Protein AF-A0A7W0SKU1-F1 (afdb_monomer_lite)

Structure (mmCIF, N/CA/C/O backbone):
data_AF-A0A7W0SKU1-F1
#
_entry.id   AF-A0A7W0SKU1-F1
#
loop_
_atom_site.group_PDB
_atom_site.id
_atom_site.type_symbol
_atom_site.label_atom_id
_atom_site.label_alt_id
_atom_site.label_comp_id
_atom_site.label_asym_id
_atom_site.label_entity_id
_atom_site.label_seq_id
_atom_site.pdbx_PDB_ins_code
_atom_site.Cartn_x
_atom_site.Cartn_y
_atom_site.Cartn_z
_atom_site.occupancy
_atom_site.B_iso_or_equiv
_atom_site.auth_seq_id
_atom_site.auth_comp_id
_atom_site.auth_asym_id
_atom_site.auth_atom_id
_atom_site.pdbx_PDB_model_num
ATOM 1 N N . MET A 1 1 ? -0.291 -7.682 13.682 1.00 88.25 1 MET A N 1
ATOM 2 C CA . MET A 1 1 ? 0.229 -6.591 12.827 1.00 88.25 1 MET A CA 1
ATOM 3 C C . MET A 1 1 ? -0.062 -5.269 13.504 1.00 88.25 1 MET A C 1
ATOM 5 O O . MET A 1 1 ? -0.982 -5.232 14.308 1.00 88.25 1 MET A O 1
ATOM 9 N N . ARG A 1 2 ? 0.740 -4.240 13.235 1.00 93.00 2 ARG A N 1
ATOM 10 C CA . ARG A 1 2 ? 0.681 -2.929 13.902 1.00 93.00 2 ARG A CA 1
ATOM 11 C C . ARG A 1 2 ? 0.543 -1.760 12.928 1.00 93.00 2 ARG A C 1
ATOM 13 O O . ARG A 1 2 ? -0.109 -0.785 13.265 1.00 93.00 2 ARG A O 1
ATOM 20 N N . LEU A 1 3 ? 1.133 -1.871 11.740 1.00 95.25 3 LEU A N 1
ATOM 21 C CA . LEU A 1 3 ? 1.124 -0.818 10.726 1.00 95.25 3 LEU A CA 1
ATOM 22 C C . LEU A 1 3 ? 0.955 -1.381 9.311 1.00 95.25 3 LEU A C 1
ATOM 24 O O . LEU A 1 3 ? 1.158 -2.573 9.063 1.00 95.25 3 LEU A O 1
ATOM 28 N N . LEU A 1 4 ? 0.575 -0.503 8.395 1.00 97.56 4 LEU A N 1
ATOM 29 C CA . LEU A 1 4 ? 0.411 -0.745 6.971 1.00 97.56 4 LEU A CA 1
ATOM 30 C C . LEU A 1 4 ? 1.440 0.103 6.230 1.00 97.56 4 LEU A C 1
ATOM 32 O O . LEU A 1 4 ? 1.514 1.310 6.454 1.00 97.56 4 LEU A O 1
ATOM 36 N N . LEU A 1 5 ? 2.230 -0.527 5.364 1.00 97.25 5 LEU A N 1
ATOM 37 C CA . LEU A 1 5 ? 3.268 0.157 4.603 1.00 97.25 5 LEU A CA 1
ATOM 38 C C . LEU A 1 5 ? 2.933 0.185 3.125 1.00 97.25 5 LEU A C 1
ATOM 40 O O . LEU A 1 5 ? 2.721 -0.860 2.506 1.00 97.25 5 LEU A O 1
ATOM 44 N N . VAL A 1 6 ? 2.918 1.392 2.572 1.00 98.38 6 VAL A N 1
ATOM 45 C CA . VAL A 1 6 ? 2.690 1.633 1.153 1.00 98.38 6 VAL A CA 1
ATOM 46 C C . VAL A 1 6 ? 4.026 1.728 0.427 1.00 98.38 6 VAL A C 1
ATOM 48 O O . VAL A 1 6 ? 4.942 2.451 0.833 1.00 98.38 6 VAL A O 1
ATOM 51 N N . HIS A 1 7 ? 4.124 0.976 -0.664 1.00 98.31 7 HIS A N 1
ATOM 52 C CA . HIS A 1 7 ? 5.284 0.922 -1.543 1.00 98.31 7 HIS A CA 1
ATOM 53 C C . HIS A 1 7 ? 4.903 1.251 -2.990 1.00 98.31 7 HIS A C 1
ATOM 55 O O . HIS A 1 7 ? 3.729 1.255 -3.351 1.00 98.31 7 HIS A O 1
ATOM 61 N N . HIS A 1 8 ? 5.913 1.456 -3.829 1.00 98.31 8 HIS A N 1
ATOM 62 C CA . HIS A 1 8 ? 5.813 1.292 -5.274 1.00 98.31 8 HIS A CA 1
ATOM 63 C C . HIS A 1 8 ? 6.854 0.270 -5.751 1.00 98.31 8 HIS A C 1
ATOM 65 O O . HIS A 1 8 ? 7.774 -0.080 -5.006 1.00 98.31 8 HIS A O 1
ATOM 71 N N . THR A 1 9 ? 6.712 -0.220 -6.978 1.00 97.50 9 THR A N 1
ATOM 72 C CA . THR A 1 9 ? 7.720 -1.095 -7.605 1.00 97.50 9 THR A CA 1
ATOM 73 C C . THR A 1 9 ? 8.870 -0.331 -8.264 1.00 97.50 9 THR A C 1
ATOM 75 O O . THR A 1 9 ? 9.874 -0.954 -8.588 1.00 97.50 9 THR A O 1
ATOM 78 N N . ALA A 1 10 ? 8.712 0.980 -8.494 1.00 96.62 10 ALA A N 1
ATOM 79 C CA . ALA A 1 10 ? 9.599 1.802 -9.328 1.00 96.62 10 ALA A CA 1
ATOM 80 C C . ALA A 1 10 ? 9.776 1.252 -10.762 1.00 96.62 10 ALA A C 1
ATOM 82 O O . ALA A 1 10 ? 10.832 1.385 -11.374 1.00 96.62 10 ALA A O 1
ATOM 83 N N . SER A 1 11 ? 8.740 0.592 -11.288 1.00 95.62 11 SER A N 1
ATOM 84 C CA . SER A 1 11 ? 8.696 0.108 -12.672 1.00 95.62 11 SER A CA 1
ATOM 85 C C . SER A 1 11 ? 7.953 1.103 -13.568 1.00 95.62 11 SER A C 1
ATOM 87 O O . SER A 1 11 ? 7.305 2.019 -13.078 1.00 95.62 11 SER A O 1
ATOM 89 N N . SER A 1 12 ? 8.033 0.943 -14.890 1.00 95.88 12 SER A N 1
ATOM 90 C CA . SER A 1 12 ? 7.292 1.799 -15.830 1.00 95.88 12 SER A CA 1
ATOM 91 C C . SER A 1 12 ? 5.787 1.817 -15.525 1.00 95.88 12 SER A C 1
ATOM 93 O O . SER A 1 12 ? 5.202 0.770 -15.265 1.00 95.88 12 SER A O 1
ATOM 95 N N . ASN A 1 13 ? 5.136 2.979 -15.654 1.00 96.75 13 ASN A N 1
ATOM 96 C CA . ASN A 1 13 ? 3.666 3.100 -15.618 1.00 96.75 13 ASN A CA 1
ATOM 97 C C . ASN A 1 13 ? 2.999 2.732 -16.957 1.00 96.75 13 ASN A C 1
ATOM 99 O O . ASN A 1 13 ? 1.773 2.621 -17.049 1.00 96.75 13 ASN A O 1
ATOM 103 N N . ARG A 1 14 ? 3.796 2.558 -18.019 1.00 94.69 14 ARG A N 1
ATOM 104 C CA . ARG A 1 14 ? 3.335 2.261 -19.382 1.00 94.69 14 ARG A CA 1
ATOM 105 C C . ARG A 1 14 ? 3.295 0.753 -19.611 1.00 94.69 14 ARG A C 1
ATOM 107 O O . ARG A 1 14 ? 4.133 0.215 -20.325 1.00 94.69 14 ARG A O 1
ATOM 114 N N . TYR A 1 15 ? 2.328 0.092 -18.989 1.00 96.69 15 TYR A N 1
ATOM 115 C CA . TYR A 1 15 ? 2.031 -1.325 -19.203 1.00 96.69 15 TYR A CA 1
ATOM 116 C C . TYR A 1 15 ? 0.556 -1.534 -19.545 1.00 96.69 15 TYR A C 1
ATOM 118 O O . TYR A 1 15 ? -0.292 -0.717 -19.156 1.00 96.69 15 TYR A O 1
ATOM 126 N N . ALA A 1 16 ? 0.277 -2.611 -20.280 1.00 94.50 16 ALA A N 1
ATOM 127 C CA . ALA A 1 16 ? -1.054 -3.133 -20.555 1.00 94.50 16 ALA A CA 1
ATOM 128 C C . ALA A 1 16 ? -1.532 -4.043 -19.409 1.00 94.50 16 ALA A C 1
ATOM 130 O O . ALA A 1 16 ? -0.751 -4.486 -18.564 1.00 94.50 16 ALA A O 1
ATOM 131 N N . ARG A 1 17 ? -2.834 -4.345 -19.349 1.00 89.75 17 ARG A N 1
ATOM 132 C CA . ARG A 1 17 ? -3.412 -5.173 -18.271 1.00 89.75 17 ARG A CA 1
ATOM 133 C C . ARG A 1 17 ? -2.835 -6.587 -18.281 1.00 89.75 17 ARG A C 1
ATOM 135 O O . ARG A 1 17 ? -2.658 -7.200 -17.231 1.00 89.75 17 ARG A O 1
ATOM 142 N N . GLU A 1 18 ? -2.533 -7.079 -19.470 1.00 88.75 18 GLU A N 1
ATOM 143 C CA . GLU A 1 18 ? -2.020 -8.412 -19.751 1.00 88.75 18 GLU A CA 1
ATOM 144 C C . GLU A 1 18 ? -0.557 -8.568 -19.303 1.00 88.75 18 GLU A C 1
ATOM 146 O O . GLU A 1 18 ? -0.127 -9.680 -19.004 1.00 88.75 18 GLU A O 1
ATOM 151 N N . ASP A 1 19 ? 0.179 -7.461 -19.159 1.00 92.94 19 ASP A N 1
ATOM 152 C CA . ASP A 1 19 ? 1.584 -7.459 -18.734 1.00 92.94 19 ASP A CA 1
ATOM 153 C C . ASP A 1 19 ? 1.746 -7.665 -17.220 1.00 92.94 19 ASP A C 1
ATOM 155 O O . ASP A 1 19 ? 2.816 -8.057 -16.747 1.00 92.94 19 ASP A O 1
ATOM 159 N N . VAL A 1 20 ? 0.694 -7.413 -16.431 1.00 93.94 20 VAL A N 1
ATOM 160 C CA . VAL A 1 20 ? 0.764 -7.366 -14.960 1.00 93.94 20 VAL A CA 1
ATOM 161 C C . VAL A 1 20 ? 1.317 -8.657 -14.333 1.00 93.94 20 VAL A C 1
ATOM 163 O O . VAL A 1 20 ? 2.221 -8.563 -13.494 1.00 93.94 20 VAL A O 1
ATOM 166 N N . PRO A 1 21 ? 0.889 -9.873 -14.735 1.00 91.06 21 PRO A N 1
ATOM 167 C CA . PRO A 1 21 ? 1.503 -11.104 -14.238 1.00 91.06 21 PRO A CA 1
ATOM 168 C C . PRO A 1 21 ? 3.002 -11.199 -14.553 1.00 91.06 21 PRO A C 1
ATOM 170 O O . PRO A 1 21 ? 3.766 -11.736 -13.749 1.00 91.06 21 PRO A O 1
ATOM 173 N N . GLY A 1 22 ? 3.434 -10.686 -15.708 1.00 91.88 22 GLY A N 1
ATOM 174 C CA . GLY A 1 22 ? 4.843 -10.600 -16.094 1.00 91.88 22 GLY A CA 1
ATOM 175 C C . GLY A 1 22 ? 5.630 -9.649 -15.192 1.00 91.88 22 GLY A C 1
ATOM 176 O O . GLY A 1 22 ? 6.686 -10.027 -14.690 1.00 91.88 22 GLY A O 1
ATOM 177 N N . LEU A 1 23 ? 5.083 -8.467 -14.889 1.00 95.69 23 LEU A N 1
ATOM 178 C CA . LEU A 1 23 ? 5.699 -7.481 -13.987 1.00 95.69 23 LEU A CA 1
ATOM 179 C C . LEU A 1 23 ? 5.871 -8.017 -12.556 1.00 95.69 23 LEU A C 1
ATOM 181 O O . LEU A 1 23 ? 6.911 -7.807 -11.923 1.00 95.69 23 LEU A O 1
ATOM 185 N N . ILE A 1 24 ? 4.882 -8.758 -12.049 1.00 94.81 24 ILE A N 1
ATOM 186 C CA . ILE A 1 24 ? 4.959 -9.395 -10.726 1.00 94.81 24 ILE A CA 1
ATOM 187 C C . ILE A 1 24 ? 6.022 -10.505 -10.720 1.00 94.81 24 ILE A C 1
ATOM 189 O O . ILE A 1 24 ? 6.808 -10.594 -9.773 1.00 94.81 24 ILE A O 1
ATOM 193 N N . ARG A 1 25 ? 6.105 -11.324 -11.780 1.00 92.50 25 ARG A N 1
ATOM 194 C CA . ARG A 1 25 ? 7.172 -12.333 -11.922 1.00 92.50 25 ARG A CA 1
ATOM 195 C C . ARG A 1 25 ? 8.559 -11.701 -12.063 1.00 92.50 25 ARG A C 1
ATOM 197 O O . ARG A 1 25 ? 9.504 -12.219 -11.480 1.00 92.50 25 ARG A O 1
ATOM 204 N N . GLY A 1 26 ? 8.679 -10.575 -12.763 1.00 94.12 26 GLY A N 1
ATOM 205 C CA . GLY A 1 26 ? 9.919 -9.800 -12.835 1.00 94.12 26 GLY A CA 1
ATOM 206 C C . GLY A 1 26 ? 10.345 -9.290 -11.458 1.00 94.12 26 GLY A C 1
ATOM 207 O O . GLY A 1 26 ? 11.479 -9.506 -11.041 1.00 94.12 26 GLY A O 1
ATOM 208 N N . SER A 1 27 ? 9.403 -8.730 -10.690 1.00 94.94 27 SER A N 1
ATOM 209 C CA . SER A 1 27 ? 9.648 -8.332 -9.296 1.00 94.94 27 SER A CA 1
ATOM 210 C C . SER A 1 27 ? 10.091 -9.519 -8.432 1.00 94.94 27 SER A C 1
ATOM 212 O O . SER A 1 27 ? 10.970 -9.373 -7.588 1.00 94.94 27 SER A O 1
ATOM 214 N N . TYR A 1 28 ? 9.505 -10.704 -8.631 1.00 93.81 28 TYR A N 1
ATOM 215 C CA . TYR A 1 28 ? 9.942 -11.930 -7.958 1.00 93.81 28 TYR A CA 1
ATOM 216 C 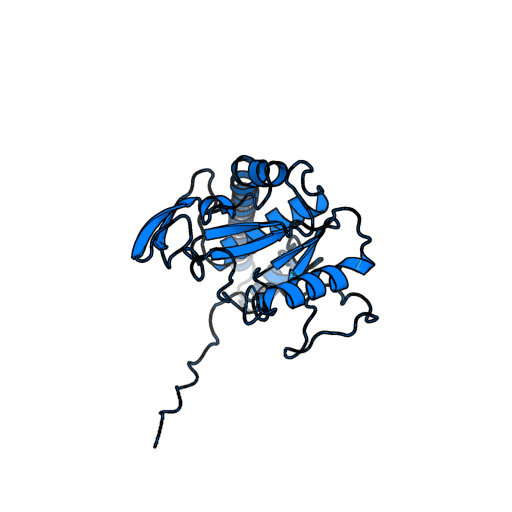C . TYR A 1 28 ? 11.376 -12.303 -8.320 1.00 93.81 28 TYR A C 1
ATOM 218 O O . TYR A 1 28 ? 12.181 -12.469 -7.410 1.00 93.81 28 TYR A O 1
ATOM 226 N N . ALA A 1 29 ? 11.704 -12.377 -9.613 1.00 93.19 29 ALA A N 1
ATOM 227 C CA . ALA A 1 29 ? 13.042 -12.722 -10.086 1.00 93.19 29 ALA A CA 1
ATOM 228 C C . ALA A 1 29 ? 14.114 -11.789 -9.499 1.00 93.19 29 ALA A C 1
ATOM 230 O O . ALA A 1 29 ? 15.125 -12.265 -8.990 1.00 93.19 29 ALA A O 1
ATOM 231 N N . THR A 1 30 ? 13.853 -10.479 -9.471 1.00 93.44 30 THR A N 1
ATOM 232 C CA . THR A 1 30 ? 14.750 -9.497 -8.842 1.00 93.44 30 THR A CA 1
ATOM 233 C C . THR A 1 30 ? 14.891 -9.713 -7.332 1.00 93.44 30 THR A C 1
ATOM 235 O O . THR A 1 30 ? 15.984 -9.584 -6.788 1.00 93.44 30 THR A O 1
ATOM 238 N N . HIS A 1 31 ? 13.805 -10.041 -6.628 1.00 94.81 31 HIS A N 1
ATOM 239 C CA . HIS A 1 31 ? 13.825 -10.224 -5.172 1.00 94.81 31 HIS A CA 1
ATOM 240 C C . HIS A 1 31 ? 14.484 -11.530 -4.713 1.00 94.81 31 HIS A C 1
ATOM 242 O O . HIS A 1 31 ? 15.111 -11.542 -3.656 1.00 94.81 31 HIS A O 1
ATOM 248 N N . ILE A 1 32 ? 14.363 -12.610 -5.486 1.00 93.88 32 ILE A N 1
ATOM 249 C CA . ILE A 1 32 ? 15.052 -13.875 -5.185 1.00 93.88 32 ILE A CA 1
ATOM 250 C C . ILE A 1 32 ? 16.481 -13.916 -5.734 1.00 93.88 32 ILE A C 1
ATOM 252 O O . ILE A 1 32 ? 17.249 -14.807 -5.382 1.00 93.88 32 ILE A O 1
ATOM 256 N N . GLY A 1 33 ? 16.822 -12.977 -6.621 1.00 91.94 33 GLY A N 1
ATOM 257 C CA . GLY A 1 33 ? 18.147 -12.847 -7.210 1.00 91.94 33 GLY A CA 1
ATOM 258 C C . GLY A 1 33 ? 19.235 -12.547 -6.172 1.00 91.94 33 GLY A C 1
ATOM 259 O O . GLY A 1 33 ? 18.931 -12.191 -5.028 1.00 91.94 33 GLY A O 1
ATOM 260 N N . PRO A 1 34 ? 20.514 -12.658 -6.566 1.00 89.50 34 PRO A N 1
ATOM 261 C CA . PRO A 1 34 ? 21.653 -12.649 -5.644 1.00 89.50 34 PRO A CA 1
ATOM 262 C C . PRO A 1 34 ? 21.737 -11.379 -4.786 1.00 89.50 34 PRO A C 1
ATOM 264 O O . PRO A 1 34 ? 22.036 -11.468 -3.597 1.00 89.50 34 PRO A O 1
ATOM 267 N N . ASP A 1 35 ? 21.386 -10.217 -5.343 1.00 86.81 35 ASP A N 1
ATOM 268 C CA . ASP A 1 35 ? 21.500 -8.919 -4.660 1.00 86.81 35 ASP A CA 1
ATOM 269 C C . ASP A 1 35 ? 20.578 -8.777 -3.440 1.00 86.81 35 ASP A C 1
ATOM 271 O O . ASP A 1 35 ? 20.845 -7.997 -2.525 1.00 86.81 35 ASP A O 1
ATOM 275 N N . ARG A 1 36 ? 19.450 -9.495 -3.440 1.00 88.06 36 ARG A N 1
ATOM 276 C CA . ARG A 1 36 ? 18.424 -9.419 -2.390 1.00 88.06 36 ARG A CA 1
ATOM 277 C C . ARG A 1 36 ? 18.365 -10.705 -1.579 1.00 88.06 36 ARG A C 1
ATOM 279 O O . ARG A 1 36 ? 18.257 -10.641 -0.356 1.00 88.06 36 ARG A O 1
ATOM 286 N N . SER A 1 37 ? 18.449 -11.852 -2.255 1.00 89.94 37 SER A N 1
ATOM 287 C CA . SER A 1 37 ? 18.401 -13.194 -1.668 1.00 89.94 37 SER A CA 1
ATOM 288 C C . SER A 1 37 ? 17.188 -13.417 -0.751 1.00 89.94 37 SER A C 1
ATOM 290 O O . SER A 1 37 ? 17.263 -14.124 0.256 1.00 89.94 37 SER A O 1
ATOM 292 N N . TRP A 1 38 ? 16.052 -12.790 -1.069 1.00 92.44 38 TRP A N 1
ATOM 293 C CA . TRP A 1 38 ? 14.812 -12.975 -0.320 1.00 92.44 38 TRP A CA 1
ATOM 294 C C . TRP A 1 38 ? 14.116 -14.266 -0.760 1.00 92.44 38 TRP A C 1
ATOM 296 O O . TRP A 1 38 ? 14.230 -14.666 -1.916 1.00 92.44 38 TRP A O 1
ATOM 306 N N . PRO A 1 39 ? 13.358 -14.935 0.125 1.00 90.25 39 PRO A N 1
ATOM 307 C CA . PRO A 1 39 ? 12.695 -16.193 -0.227 1.00 90.25 39 PRO A CA 1
ATOM 308 C C . PRO A 1 39 ? 11.500 -15.995 -1.174 1.00 90.25 39 PRO A C 1
ATOM 310 O O . PRO A 1 39 ? 10.963 -16.964 -1.708 1.00 90.25 39 PRO A O 1
ATOM 313 N N . ASP A 1 40 ? 11.036 -14.754 -1.338 1.00 92.88 40 ASP A N 1
ATOM 314 C CA . ASP A 1 40 ? 9.893 -14.398 -2.167 1.00 92.88 40 ASP A CA 1
ATOM 315 C C . ASP A 1 40 ? 9.899 -12.889 -2.489 1.00 92.88 40 ASP A C 1
ATOM 317 O O . ASP A 1 40 ? 10.756 -12.142 -2.012 1.00 92.88 40 ASP A O 1
ATOM 321 N N . VAL A 1 41 ? 8.900 -12.411 -3.238 1.00 93.06 41 VAL A N 1
ATOM 322 C CA . VAL A 1 41 ? 8.623 -10.981 -3.387 1.00 93.06 41 VAL A CA 1
ATOM 323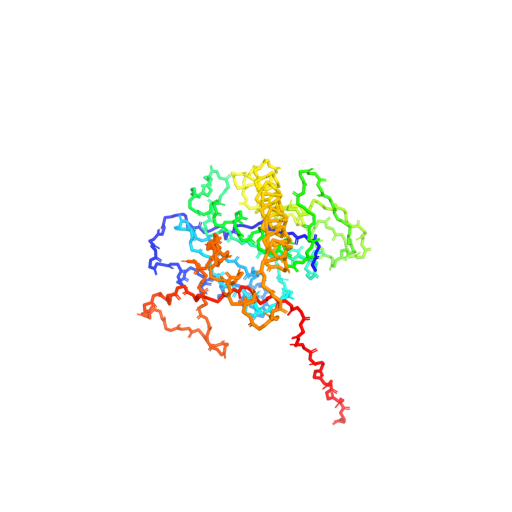 C C . VAL A 1 41 ? 8.506 -10.295 -2.025 1.00 93.06 41 VAL A C 1
ATOM 325 O O . VAL A 1 41 ? 7.967 -10.848 -1.060 1.00 93.06 41 VAL A O 1
ATOM 328 N N . ALA A 1 42 ? 8.980 -9.053 -1.957 1.00 92.25 42 ALA A N 1
ATOM 329 C CA . ALA A 1 42 ? 8.980 -8.287 -0.718 1.00 92.25 42 ALA A CA 1
ATOM 330 C C . ALA A 1 42 ? 7.580 -7.999 -0.168 1.00 92.25 42 ALA A C 1
ATOM 332 O O . ALA A 1 42 ? 7.377 -8.050 1.044 1.00 92.25 42 ALA A O 1
ATOM 333 N N . TYR A 1 43 ? 6.632 -7.674 -1.050 1.00 94.88 43 TYR A N 1
ATOM 334 C CA . TY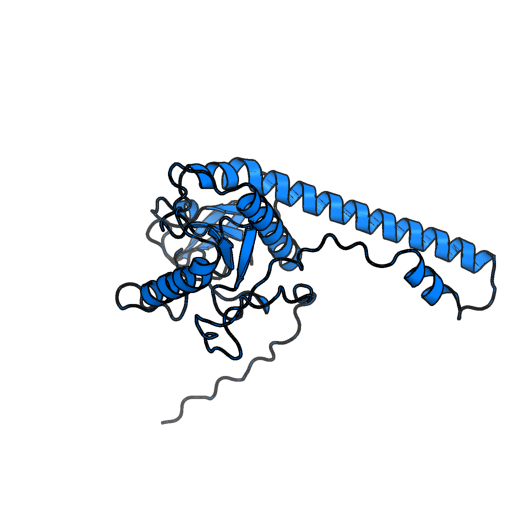R A 1 43 ? 5.332 -7.121 -0.675 1.00 94.88 43 TYR A CA 1
ATOM 335 C C . TYR A 1 43 ? 4.289 -8.216 -0.437 1.00 94.88 43 TYR A C 1
ATOM 337 O O . TYR A 1 43 ? 4.243 -9.210 -1.161 1.00 94.88 43 TYR A O 1
ATOM 345 N N . ASN A 1 44 ? 3.399 -8.011 0.538 1.00 94.44 44 ASN A N 1
ATOM 346 C CA . ASN A 1 44 ? 2.255 -8.900 0.755 1.00 94.44 44 ASN A CA 1
ATOM 347 C C . ASN A 1 44 ? 1.255 -8.805 -0.403 1.00 94.44 44 ASN A C 1
ATOM 349 O O . ASN A 1 44 ? 0.723 -9.821 -0.849 1.00 94.44 44 ASN A O 1
ATOM 353 N N . PHE A 1 45 ? 1.042 -7.591 -0.913 1.00 96.31 45 PHE A N 1
ATOM 354 C CA . PHE A 1 45 ? 0.085 -7.313 -1.978 1.00 96.31 45 PHE A CA 1
ATOM 355 C C . PHE A 1 45 ? 0.652 -6.346 -3.006 1.00 96.31 45 PHE A C 1
ATOM 357 O O . PHE A 1 45 ? 1.395 -5.428 -2.652 1.00 96.31 45 PHE A O 1
ATOM 364 N N . PHE A 1 46 ? 0.224 -6.518 -4.253 1.00 97.38 46 PHE A N 1
ATOM 365 C CA . PHE A 1 46 ? 0.387 -5.524 -5.307 1.00 97.38 46 PHE A CA 1
ATOM 366 C C . PHE A 1 46 ? -0.966 -4.931 -5.696 1.00 97.38 46 PHE A C 1
ATOM 368 O O . PHE A 1 46 ? -1.977 -5.629 -5.681 1.00 97.38 46 PHE A O 1
ATOM 375 N N . VAL A 1 47 ? -0.981 -3.663 -6.088 1.00 97.25 47 VAL A N 1
ATOM 376 C CA . VAL A 1 47 ? -2.129 -2.985 -6.692 1.00 97.25 47 VAL A CA 1
ATOM 377 C C . VAL A 1 47 ? -1.688 -2.431 -8.039 1.00 97.25 47 VAL A C 1
ATOM 379 O O . VAL A 1 47 ? -0.770 -1.613 -8.095 1.00 97.25 47 VAL A O 1
ATOM 382 N N . ASP A 1 48 ? -2.309 -2.886 -9.124 1.00 97.00 48 ASP A N 1
ATOM 383 C CA . ASP A 1 48 ? -2.001 -2.376 -10.462 1.00 97.00 48 ASP A CA 1
ATOM 384 C C . ASP A 1 48 ? -2.807 -1.116 -10.816 1.00 97.00 48 ASP A C 1
ATOM 386 O O . ASP A 1 48 ? -3.800 -0.772 -10.166 1.00 97.00 48 ASP A O 1
ATOM 390 N N . ARG A 1 49 ? -2.397 -0.426 -11.888 1.00 95.94 49 ARG A N 1
ATOM 391 C CA . ARG A 1 49 ? -3.041 0.800 -12.391 1.00 95.94 49 ARG A CA 1
ATOM 392 C C . ARG A 1 49 ? -4.487 0.599 -12.850 1.00 95.94 49 ARG A C 1
ATOM 394 O O . ARG A 1 49 ? -5.180 1.580 -13.113 1.00 95.94 49 ARG A O 1
ATOM 401 N N . TYR A 1 50 ? -4.944 -0.639 -12.975 1.00 92.81 50 TYR A N 1
ATOM 402 C CA . TYR A 1 50 ? -6.311 -0.977 -13.340 1.00 92.81 50 TYR A CA 1
ATOM 403 C C . TYR A 1 50 ? -7.182 -1.327 -12.128 1.00 92.81 50 TYR A C 1
ATOM 405 O O . TYR A 1 50 ? -8.354 -1.660 -12.312 1.00 92.81 50 TYR A O 1
ATOM 413 N N . GLY A 1 51 ? -6.631 -1.247 -10.913 1.00 87.31 51 GLY A N 1
ATOM 414 C CA . GLY A 1 51 ? -7.331 -1.531 -9.665 1.00 87.31 51 GLY A CA 1
ATOM 415 C C . GLY A 1 51 ? -7.404 -3.015 -9.304 1.00 87.31 51 GLY A C 1
ATOM 416 O O . GLY A 1 51 ? -8.192 -3.388 -8.438 1.00 87.31 51 GLY A O 1
ATOM 417 N N . VAL A 1 52 ? -6.613 -3.889 -9.935 1.00 89.44 52 VAL A N 1
ATOM 418 C CA . VAL A 1 52 ? -6.546 -5.289 -9.494 1.00 89.44 52 VAL A CA 1
ATOM 419 C C . VAL A 1 52 ? -5.571 -5.406 -8.324 1.00 89.44 52 VAL A C 1
ATOM 421 O O . VAL A 1 52 ? -4.463 -4.867 -8.359 1.00 89.44 52 VAL A O 1
ATOM 424 N N . VAL A 1 53 ? -5.998 -6.111 -7.276 1.00 91.12 53 VAL A N 1
ATOM 425 C CA . VAL A 1 53 ? -5.188 -6.440 -6.103 1.00 91.12 53 VAL A CA 1
ATOM 426 C C . VAL A 1 53 ? -4.654 -7.860 -6.257 1.00 91.12 53 VAL A C 1
ATOM 428 O O . VAL A 1 53 ? -5.402 -8.834 -6.305 1.00 91.12 53 VAL A O 1
ATOM 431 N N . TRP A 1 54 ? -3.341 -8.000 -6.288 1.00 92.19 54 TRP A N 1
ATOM 432 C CA . TRP A 1 54 ? -2.676 -9.281 -6.471 1.00 92.19 54 TRP A CA 1
ATOM 433 C C . TRP A 1 54 ? -2.065 -9.735 -5.154 1.00 92.19 54 TRP A C 1
ATOM 435 O O . TRP A 1 54 ? -1.440 -8.938 -4.448 1.00 92.19 54 TRP A O 1
ATOM 445 N N . GLU A 1 55 ? -2.207 -11.019 -4.826 1.00 89.38 55 GLU A N 1
ATOM 446 C CA . GLU A 1 55 ? -1.351 -11.616 -3.805 1.00 89.38 55 GLU A CA 1
ATOM 447 C C . GLU A 1 55 ? 0.097 -11.555 -4.300 1.00 89.38 55 GLU A C 1
ATOM 449 O O . GLU A 1 55 ? 0.420 -12.053 -5.380 1.00 89.38 55 GLU A O 1
ATOM 454 N N . GLY A 1 56 ? 0.954 -10.907 -3.514 1.00 91.88 56 GLY A N 1
ATOM 455 C CA . GLY A 1 56 ? 2.387 -10.903 -3.738 1.00 91.88 56 GLY A CA 1
ATOM 456 C C . GLY A 1 56 ? 3.006 -12.104 -3.044 1.00 91.88 56 GLY A C 1
ATOM 457 O O . GLY A 1 56 ? 3.079 -13.202 -3.595 1.00 91.88 56 GLY A O 1
ATOM 458 N N . ARG A 1 57 ? 3.471 -11.881 -1.817 1.00 91.12 57 ARG A N 1
ATOM 459 C CA . ARG A 1 57 ? 4.133 -12.909 -1.024 1.00 91.12 57 ARG A CA 1
ATOM 460 C C . ARG A 1 57 ? 3.164 -14.037 -0.700 1.00 91.12 57 ARG A C 1
ATOM 462 O O . ARG A 1 57 ? 2.083 -13.789 -0.159 1.00 91.12 57 ARG A O 1
ATOM 469 N N . SER A 1 58 ? 3.567 -15.266 -1.000 1.00 86.00 58 SER A N 1
ATOM 470 C CA . SER A 1 58 ? 2.701 -16.440 -0.885 1.00 86.00 58 SER A CA 1
ATOM 471 C C . SER A 1 58 ? 2.153 -16.605 0.536 1.00 86.00 58 SER A C 1
ATOM 473 O O . SER A 1 58 ? 2.917 -16.646 1.500 1.00 86.00 58 SER A O 1
ATOM 475 N N . GLY A 1 59 ? 0.830 -16.745 0.665 1.00 84.38 59 GLY A N 1
ATOM 476 C CA . GLY A 1 59 ? 0.141 -16.941 1.942 1.00 84.38 59 GLY A CA 1
ATOM 477 C C . GLY A 1 59 ? -0.354 -15.650 2.598 1.00 84.38 59 GLY A C 1
ATOM 478 O O . GLY A 1 59 ? -1.001 -15.722 3.645 1.00 84.38 59 GLY A O 1
ATOM 479 N N . SER A 1 60 ? -0.108 -14.484 1.993 1.00 86.75 60 SER A N 1
ATOM 480 C CA . SER A 1 60 ? -0.584 -13.190 2.503 1.00 86.75 60 SER A CA 1
ATOM 481 C C . SER A 1 60 ? -2.111 -13.106 2.572 1.00 86.75 60 SER A C 1
ATOM 483 O O . SER A 1 60 ? -2.648 -12.390 3.414 1.00 86.75 60 SER A O 1
ATOM 485 N N . LEU A 1 61 ? -2.827 -13.879 1.748 1.00 77.50 61 LEU A N 1
ATOM 486 C CA . LEU A 1 61 ? -4.288 -14.002 1.842 1.00 77.50 61 LEU A CA 1
ATOM 487 C C . LEU A 1 61 ? -4.768 -14.820 3.039 1.00 77.50 61 LEU A C 1
ATOM 489 O O . LEU A 1 61 ? -5.877 -14.609 3.529 1.00 77.50 61 LEU A O 1
ATOM 493 N N . ALA A 1 62 ? -3.958 -15.779 3.482 1.00 74.56 62 ALA A N 1
ATOM 494 C CA . ALA A 1 62 ? -4.308 -16.686 4.567 1.00 74.56 62 ALA A CA 1
ATOM 495 C C . ALA A 1 62 ? -3.961 -16.104 5.945 1.00 74.56 62 ALA A C 1
ATOM 497 O O . ALA A 1 62 ? -4.586 -16.471 6.940 1.00 74.56 62 ALA A O 1
ATOM 498 N N . GLY A 1 63 ? -2.982 -15.198 6.025 1.00 76.88 63 GLY A N 1
ATOM 499 C CA . GLY A 1 63 ? -2.569 -14.606 7.291 1.00 76.88 63 GLY A CA 1
ATOM 500 C C . GLY A 1 63 ? -1.369 -13.664 7.183 1.00 76.88 63 GLY A C 1
ATOM 501 O O . GLY A 1 63 ? -0.906 -13.348 6.087 1.00 76.88 63 GLY A O 1
ATOM 502 N N . PRO A 1 64 ? -0.848 -13.190 8.330 1.00 79.50 64 PRO A N 1
ATOM 503 C CA . PRO A 1 64 ? 0.197 -12.176 8.364 1.00 79.50 64 PRO A CA 1
ATOM 504 C C . PRO A 1 64 ? 1.564 -12.796 8.057 1.00 79.50 64 PRO A C 1
ATOM 506 O O . PRO A 1 64 ? 2.318 -13.161 8.960 1.00 79.50 64 PRO A O 1
ATOM 509 N N . VAL A 1 65 ? 1.897 -12.906 6.773 1.00 85.06 65 VAL A N 1
ATOM 510 C CA . VAL A 1 65 ? 3.228 -13.338 6.331 1.00 85.06 65 VAL A CA 1
ATOM 511 C C . VAL A 1 65 ? 4.221 -12.195 6.523 1.00 85.06 65 VAL A C 1
ATOM 513 O O . VAL A 1 65 ? 3.936 -11.063 6.126 1.00 85.06 65 VAL A O 1
ATOM 516 N N . LYS A 1 66 ? 5.386 -12.490 7.122 1.00 87.94 66 LYS A N 1
ATOM 517 C CA . LYS A 1 66 ? 6.483 -11.525 7.291 1.00 87.94 66 LYS A CA 1
ATOM 518 C C . LYS A 1 66 ? 6.995 -11.087 5.901 1.00 87.94 66 LYS A C 1
ATOM 520 O O . LYS A 1 66 ? 7.512 -11.941 5.180 1.00 87.94 66 LYS A O 1
ATOM 525 N N . PRO A 1 67 ? 6.878 -9.798 5.549 1.00 84.25 67 PRO A N 1
ATOM 526 C CA . PRO A 1 67 ? 7.406 -9.239 4.305 1.00 84.25 67 PRO A CA 1
ATOM 527 C C . PRO A 1 67 ? 8.882 -8.820 4.444 1.00 84.25 67 PRO A C 1
ATOM 529 O O . PRO A 1 67 ? 9.411 -8.792 5.559 1.00 84.25 67 PRO A O 1
ATOM 532 N N . ASP A 1 68 ? 9.518 -8.467 3.322 1.00 87.38 68 ASP A N 1
ATOM 533 C CA . ASP A 1 68 ? 10.895 -7.937 3.267 1.00 87.38 68 ASP A CA 1
ATOM 534 C C . ASP A 1 68 ? 10.910 -6.428 2.915 1.00 87.38 68 ASP A C 1
ATOM 536 O O . ASP A 1 68 ? 9.971 -5.710 3.239 1.00 87.38 68 ASP A O 1
ATOM 540 N N . ALA A 1 69 ? 11.985 -5.919 2.303 1.00 81.75 69 ALA A N 1
ATOM 541 C CA . ALA A 1 69 ? 12.226 -4.528 1.883 1.00 81.75 69 ALA A CA 1
ATOM 542 C C . ALA A 1 69 ? 12.469 -3.459 2.965 1.00 81.75 69 ALA A C 1
ATOM 544 O O . ALA A 1 69 ? 13.265 -2.569 2.700 1.00 81.75 69 ALA A O 1
ATOM 545 N N . THR A 1 70 ? 11.881 -3.536 4.163 1.00 80.50 70 THR A N 1
ATOM 546 C CA . THR A 1 70 ? 11.928 -2.399 5.121 1.00 80.50 70 THR A CA 1
ATOM 547 C C . THR A 1 70 ? 12.900 -2.549 6.297 1.00 80.50 70 THR A C 1
ATOM 549 O O . THR A 1 70 ? 12.991 -1.639 7.118 1.00 80.50 70 THR A O 1
ATOM 552 N N . GLY A 1 71 ? 13.585 -3.692 6.426 1.00 73.19 71 GLY A N 1
ATOM 553 C CA . GLY A 1 71 ? 14.506 -4.052 7.520 1.00 73.19 71 GLY A CA 1
ATOM 554 C C . GLY A 1 71 ? 13.887 -4.031 8.928 1.00 73.19 71 GLY A C 1
ATOM 555 O O . GLY A 1 71 ? 13.641 -5.071 9.535 1.00 73.19 71 GLY A O 1
ATOM 556 N N . GLY A 1 72 ? 13.586 -2.834 9.435 1.00 81.00 72 GLY A N 1
ATOM 557 C CA . GLY A 1 72 ? 13.248 -2.557 10.827 1.00 81.00 72 GLY A CA 1
ATOM 558 C C . GLY A 1 72 ? 11.800 -2.851 11.214 1.00 81.00 72 GLY A C 1
ATOM 559 O O . GLY A 1 72 ? 11.543 -3.213 12.359 1.00 81.00 72 GLY A O 1
ATOM 560 N N . SER A 1 73 ? 10.848 -2.751 10.282 1.00 88.44 73 SER A N 1
ATOM 561 C CA . SER A 1 73 ? 9.409 -2.929 10.560 1.00 88.44 73 SER A CA 1
ATOM 562 C C . SER A 1 73 ? 8.858 -4.309 10.184 1.00 88.44 73 SER A C 1
ATOM 564 O O . SER A 1 73 ? 7.684 -4.616 10.435 1.00 88.44 73 SER A O 1
ATOM 566 N N . GLN A 1 74 ? 9.686 -5.159 9.573 1.00 82.38 74 GLN A N 1
ATOM 567 C CA . GLN A 1 74 ? 9.269 -6.458 9.053 1.00 82.38 74 GLN A CA 1
ATOM 568 C C . GLN A 1 74 ? 8.662 -7.308 10.168 1.00 82.38 74 GLN A C 1
ATOM 570 O O . GLN A 1 74 ? 9.259 -7.452 11.227 1.00 82.38 74 GLN A O 1
ATOM 575 N N . GLY A 1 75 ? 7.482 -7.891 9.944 1.00 86.50 75 GLY A N 1
ATOM 576 C CA . GLY A 1 75 ? 6.742 -8.683 10.937 1.00 86.50 75 GLY A CA 1
ATOM 577 C C . GLY A 1 75 ? 5.961 -7.862 11.971 1.00 86.50 75 GLY A C 1
ATOM 578 O O . GLY A 1 75 ? 5.270 -8.443 12.806 1.00 86.50 75 GLY A O 1
ATOM 579 N N . PHE A 1 76 ? 6.009 -6.534 11.886 1.00 92.75 76 PHE A N 1
ATOM 580 C CA . PHE A 1 76 ? 4.993 -5.648 12.453 1.00 92.75 76 PHE A CA 1
ATOM 581 C C . PHE A 1 76 ? 4.092 -5.067 11.359 1.00 92.75 76 PHE A C 1
ATOM 583 O O . PHE A 1 76 ? 2.922 -4.798 11.637 1.00 92.75 76 PHE A O 1
ATOM 590 N N . ALA A 1 77 ? 4.609 -4.925 10.136 1.00 94.31 77 ALA A N 1
ATOM 591 C CA . ALA A 1 77 ? 3.912 -4.335 9.000 1.00 94.31 77 ALA A CA 1
ATOM 592 C C . ALA A 1 77 ? 3.324 -5.354 8.005 1.00 94.31 77 ALA A C 1
ATOM 594 O O . ALA A 1 77 ? 3.851 -6.457 7.844 1.00 94.31 77 ALA A O 1
ATOM 595 N N . GLN A 1 78 ? 2.269 -4.939 7.297 1.00 94.75 78 GLN A N 1
ATOM 596 C CA . GLN A 1 78 ? 1.860 -5.516 6.008 1.00 94.75 78 GLN A CA 1
ATOM 597 C C . GLN A 1 78 ? 2.238 -4.550 4.882 1.00 94.75 78 GLN A C 1
ATOM 599 O O . GLN A 1 78 ? 1.940 -3.360 4.982 1.00 94.75 78 GLN A O 1
ATOM 604 N N . LEU A 1 79 ? 2.882 -5.052 3.827 1.00 96.56 79 LEU A N 1
ATOM 605 C CA . LEU A 1 79 ? 3.363 -4.248 2.701 1.00 96.56 79 LEU A CA 1
ATOM 606 C C . LEU A 1 79 ? 2.406 -4.333 1.509 1.00 96.56 79 LEU A C 1
ATOM 608 O O . LEU A 1 79 ? 2.191 -5.414 0.958 1.00 96.56 79 LEU A O 1
ATOM 612 N N . CYS A 1 80 ? 1.885 -3.184 1.089 1.00 97.75 80 CYS A N 1
ATOM 613 C CA . CYS A 1 80 ? 1.013 -3.030 -0.072 1.00 97.75 80 CYS A CA 1
ATOM 614 C C . CYS A 1 80 ? 1.718 -2.137 -1.102 1.00 97.75 80 CYS A C 1
ATOM 616 O O . CYS A 1 80 ? 1.966 -0.963 -0.836 1.00 97.75 80 CYS A O 1
ATOM 618 N N . GLY A 1 81 ? 2.080 -2.686 -2.260 1.00 97.75 81 GLY A N 1
ATOM 619 C CA . GLY A 1 81 ? 2.837 -1.974 -3.290 1.00 97.75 81 GLY A CA 1
ATOM 620 C C . GLY A 1 81 ? 1.992 -1.597 -4.502 1.00 97.75 81 GLY A C 1
ATOM 621 O O . GLY A 1 81 ? 1.268 -2.434 -5.026 1.00 97.75 81 GLY A O 1
ATOM 622 N N . PHE A 1 82 ? 2.116 -0.372 -4.999 1.00 98.69 82 PHE A N 1
ATOM 623 C CA . PHE A 1 82 ? 1.650 -0.026 -6.339 1.00 98.69 82 PHE A CA 1
ATOM 624 C C . PHE A 1 82 ? 2.608 -0.564 -7.408 1.00 98.69 82 PHE A C 1
ATOM 626 O O . PHE A 1 82 ? 3.826 -0.427 -7.270 1.00 98.69 82 PHE A O 1
ATOM 633 N N . ILE A 1 83 ? 2.070 -1.146 -8.483 1.00 98.44 83 ILE A N 1
ATOM 6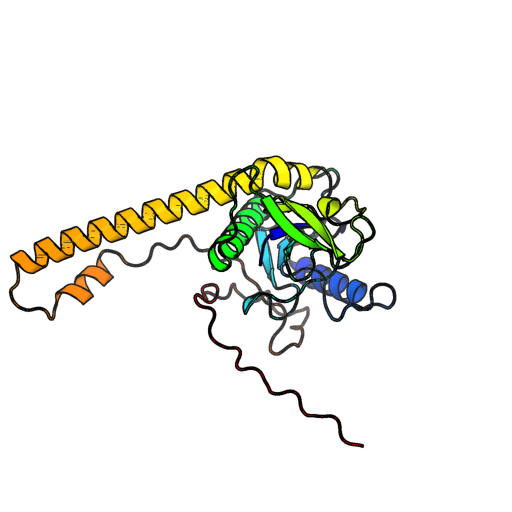34 C CA . ILE A 1 83 ? 2.854 -1.448 -9.688 1.00 98.44 83 ILE A CA 1
ATOM 635 C C . ILE A 1 83 ? 2.965 -0.174 -10.523 1.00 98.44 83 ILE A C 1
ATOM 637 O O . ILE A 1 83 ? 1.958 0.342 -11.012 1.00 98.44 83 ILE A O 1
ATOM 641 N N . GLY A 1 84 ? 4.197 0.286 -10.696 1.00 98.12 84 GLY A N 1
ATOM 642 C CA . GLY A 1 84 ? 4.537 1.559 -11.313 1.00 98.12 84 GLY A CA 1
ATOM 643 C C . GLY A 1 84 ? 5.627 2.327 -10.565 1.00 98.12 84 GLY A C 1
ATOM 644 O O . GLY A 1 84 ? 6.168 1.850 -9.554 1.00 98.12 84 GLY A O 1
ATOM 645 N N . ASP A 1 85 ? 5.920 3.515 -11.084 1.00 98.44 85 ASP A N 1
ATOM 646 C CA . ASP A 1 85 ? 6.760 4.559 -10.516 1.00 98.44 85 ASP A CA 1
ATOM 647 C C . ASP A 1 85 ? 5.866 5.759 -10.204 1.00 98.44 85 ASP A C 1
ATOM 649 O O . ASP A 1 85 ? 5.238 6.356 -11.075 1.00 98.44 85 ASP A O 1
ATOM 653 N N . HIS A 1 86 ? 5.813 6.100 -8.925 1.00 98.50 86 HIS A N 1
ATOM 654 C CA . HIS A 1 86 ? 4.965 7.164 -8.402 1.00 98.50 86 HIS A CA 1
ATOM 655 C C . HIS A 1 86 ? 5.774 8.286 -7.770 1.00 98.50 86 HIS A C 1
ATOM 657 O O . HIS A 1 86 ? 5.318 8.927 -6.823 1.00 98.50 86 HIS A O 1
ATOM 663 N N . GLN A 1 87 ? 6.995 8.506 -8.268 1.00 98.50 87 GLN A N 1
ATOM 664 C CA . GLN A 1 87 ? 7.788 9.659 -7.871 1.00 98.50 87 GLN A CA 1
ATOM 665 C C . GLN A 1 87 ? 7.053 10.958 -8.214 1.00 98.50 87 GLN A C 1
ATOM 667 O O . GLN A 1 87 ? 6.801 11.756 -7.320 1.00 98.50 87 GLN A O 1
ATOM 672 N N . THR A 1 88 ? 6.654 11.142 -9.474 1.00 97.94 88 THR A N 1
ATOM 673 C CA . THR A 1 88 ? 5.986 12.369 -9.952 1.00 97.94 88 THR A CA 1
ATOM 674 C C . THR A 1 88 ? 4.566 12.142 -10.471 1.00 97.94 88 THR A C 1
ATOM 676 O O . THR A 1 88 ? 3.780 13.084 -10.523 1.00 97.94 88 THR A O 1
ATOM 679 N N . GLU A 1 89 ? 4.203 10.908 -10.824 1.00 96.88 89 GLU A N 1
ATOM 680 C CA . GLU A 1 89 ? 2.868 10.548 -11.310 1.00 96.88 89 GLU A CA 1
ATOM 681 C C . GLU A 1 89 ? 2.065 9.855 -10.202 1.00 96.88 89 GLU A C 1
ATOM 683 O O . GLU A 1 89 ? 2.483 8.830 -9.662 1.00 96.88 89 GLU A O 1
ATOM 688 N N . ALA A 1 90 ? 0.890 10.387 -9.861 1.00 96.06 90 ALA A N 1
ATOM 689 C CA . ALA A 1 90 ? 0.018 9.749 -8.879 1.00 96.06 90 ALA A CA 1
ATOM 690 C C . ALA A 1 90 ? -0.508 8.390 -9.390 1.00 96.06 90 ALA A C 1
ATOM 692 O O . ALA A 1 90 ? -0.763 8.240 -10.588 1.00 96.06 90 ALA A O 1
ATOM 693 N N . PRO A 1 91 ? -0.738 7.401 -8.504 1.00 97.50 91 PRO A N 1
ATOM 694 C CA . PRO A 1 91 ? -1.475 6.196 -8.870 1.00 97.50 91 PRO A CA 1
ATOM 695 C C . PRO A 1 91 ? -2.835 6.544 -9.483 1.00 97.50 91 PRO A C 1
ATOM 697 O O . PRO A 1 91 ? -3.491 7.494 -9.051 1.00 97.50 91 PRO A O 1
ATOM 700 N N . SER A 1 92 ? -3.288 5.743 -10.452 1.00 94.75 92 SER A N 1
ATOM 701 C CA . SER A 1 92 ? -4.610 5.924 -11.063 1.00 94.75 92 SER A CA 1
ATOM 702 C C . SER A 1 92 ? -5.727 5.889 -10.013 1.00 94.75 92 SER A C 1
ATOM 704 O O . SER A 1 92 ? -5.591 5.259 -8.961 1.00 94.75 92 SER A O 1
ATOM 706 N N . ASP A 1 93 ? -6.880 6.488 -10.314 1.00 90.88 93 ASP A N 1
ATOM 707 C CA . ASP A 1 93 ? -8.032 6.461 -9.402 1.00 90.88 93 ASP A CA 1
ATOM 708 C C . ASP A 1 93 ? -8.458 5.029 -9.034 1.00 90.88 93 ASP A C 1
ATOM 710 O O . ASP A 1 93 ? -8.776 4.747 -7.877 1.00 90.88 93 ASP A O 1
ATOM 714 N N . ALA A 1 94 ? -8.397 4.103 -9.999 1.00 87.44 94 ALA A N 1
ATOM 715 C CA . ALA A 1 94 ? -8.696 2.691 -9.779 1.00 87.44 94 ALA A CA 1
ATOM 716 C C . ALA A 1 94 ? -7.699 2.036 -8.807 1.00 87.44 94 ALA A C 1
ATOM 718 O O . ALA A 1 94 ? -8.107 1.306 -7.896 1.00 87.44 94 ALA A O 1
ATOM 719 N N . ALA A 1 95 ? -6.403 2.326 -8.957 1.00 95.12 95 ALA A N 1
ATOM 720 C CA . ALA A 1 95 ? -5.372 1.855 -8.039 1.00 95.12 95 ALA A CA 1
ATOM 721 C C . ALA A 1 95 ? -5.553 2.470 -6.643 1.00 95.12 95 ALA A C 1
ATOM 723 O O . ALA A 1 95 ? -5.538 1.748 -5.645 1.00 95.12 95 ALA A O 1
ATOM 724 N N . ARG A 1 96 ? -5.799 3.784 -6.557 1.00 96.44 96 ARG A N 1
ATOM 725 C CA . ARG A 1 96 ? -6.032 4.503 -5.295 1.00 96.44 96 ARG A CA 1
ATOM 726 C C . ARG A 1 96 ? -7.209 3.909 -4.520 1.00 96.44 96 ARG A C 1
ATOM 728 O O . ARG A 1 96 ? -7.063 3.590 -3.340 1.00 96.44 96 ARG A O 1
ATOM 735 N N . LEU A 1 97 ? -8.351 3.702 -5.179 1.00 90.25 97 LEU A N 1
ATOM 736 C CA . LEU A 1 97 ? -9.545 3.110 -4.564 1.00 90.25 97 LEU A CA 1
ATOM 737 C C . LEU A 1 97 ? -9.290 1.677 -4.072 1.00 90.25 97 LEU A C 1
ATOM 739 O O . LEU A 1 97 ? -9.746 1.281 -2.992 1.00 90.25 97 LEU A O 1
ATOM 743 N N . SER A 1 98 ? -8.533 0.904 -4.845 1.00 90.62 98 SER A N 1
ATOM 744 C CA . SER A 1 98 ? -8.186 -0.476 -4.502 1.00 90.62 98 SER A CA 1
ATOM 745 C C . SER A 1 98 ? -7.220 -0.540 -3.323 1.00 90.62 98 SER A C 1
ATOM 747 O O . SER A 1 98 ? -7.417 -1.357 -2.425 1.00 90.62 98 SER A O 1
ATOM 749 N N . MET A 1 99 ? -6.253 0.379 -3.253 1.00 97.38 99 MET A N 1
ATOM 750 C CA . MET A 1 99 ? -5.369 0.532 -2.098 1.00 97.38 99 MET A CA 1
ATOM 751 C C . MET A 1 99 ? -6.162 0.895 -0.839 1.00 97.38 99 MET A C 1
ATOM 753 O O . MET A 1 99 ? -6.035 0.210 0.170 1.00 97.38 99 MET A O 1
ATOM 757 N N . ILE A 1 100 ? -7.054 1.891 -0.895 1.00 95.88 100 ILE A N 1
ATOM 758 C CA . ILE A 1 100 ? -7.932 2.248 0.237 1.00 95.88 100 ILE A CA 1
ATOM 759 C C . ILE A 1 100 ? -8.730 1.026 0.712 1.00 95.88 100 ILE A C 1
ATOM 761 O O . ILE A 1 100 ? -8.809 0.736 1.910 1.00 95.88 100 ILE A O 1
ATOM 765 N N . THR A 1 101 ? -9.300 0.272 -0.229 1.00 90.69 101 THR A N 1
ATOM 766 C CA . THR A 1 101 ? -10.088 -0.929 0.066 1.00 90.69 101 THR A CA 1
ATOM 767 C C . THR A 1 101 ? -9.243 -2.022 0.725 1.00 90.69 101 THR A C 1
ATOM 769 O O . THR A 1 101 ? -9.681 -2.632 1.707 1.00 90.69 101 THR A O 1
ATOM 772 N N . LEU A 1 102 ? -8.030 -2.248 0.219 1.00 94.12 102 LEU A N 1
ATOM 773 C CA . LEU A 1 102 ? -7.070 -3.208 0.752 1.00 94.12 102 LEU A CA 1
ATOM 774 C C . LEU A 1 102 ? -6.623 -2.827 2.168 1.00 94.12 102 LEU A C 1
ATOM 776 O O . LEU A 1 102 ? -6.757 -3.634 3.088 1.00 94.12 102 LEU A O 1
ATOM 780 N N . LEU A 1 103 ? -6.174 -1.585 2.369 1.00 96.62 103 LEU A N 1
ATOM 781 C CA . LEU A 1 103 ? -5.752 -1.067 3.674 1.00 96.62 103 LEU A CA 1
ATOM 782 C C . LEU A 1 103 ? -6.887 -1.168 4.702 1.00 96.62 103 LEU A C 1
ATOM 784 O O . LEU A 1 103 ? -6.668 -1.618 5.825 1.00 96.62 103 LEU A O 1
ATOM 788 N N . THR A 1 104 ? -8.122 -0.853 4.295 1.00 94.31 104 THR A N 1
ATOM 789 C CA . THR A 1 104 ? -9.326 -1.035 5.120 1.00 94.31 104 THR A CA 1
ATOM 790 C C . THR A 1 104 ? -9.509 -2.491 5.546 1.00 94.31 104 THR A C 1
ATOM 792 O O . THR A 1 104 ? -9.764 -2.763 6.719 1.00 94.31 104 THR A O 1
ATOM 795 N N . ALA A 1 105 ? -9.405 -3.440 4.611 1.00 87.88 105 ALA A N 1
ATOM 796 C CA . ALA A 1 105 ? -9.593 -4.860 4.904 1.00 87.88 105 ALA A CA 1
ATOM 797 C C . ALA A 1 105 ? -8.524 -5.392 5.871 1.00 87.88 105 ALA A C 1
ATOM 799 O O . ALA A 1 105 ? -8.854 -6.109 6.821 1.00 87.88 105 ALA A O 1
ATOM 800 N N . ILE A 1 106 ? -7.263 -5.002 5.677 1.00 92.19 106 ILE A N 1
ATOM 801 C CA . ILE A 1 106 ? -6.155 -5.397 6.552 1.00 92.19 106 ILE A CA 1
ATOM 802 C C . ILE A 1 106 ? -6.317 -4.758 7.942 1.00 92.19 106 ILE A C 1
ATOM 804 O O . ILE A 1 106 ? -6.191 -5.453 8.953 1.00 92.19 106 ILE A O 1
ATOM 808 N N . ALA A 1 107 ? -6.664 -3.468 8.014 1.00 94.31 107 ALA A N 1
ATOM 809 C CA . ALA A 1 107 ? -6.897 -2.775 9.281 1.00 94.31 107 ALA A CA 1
ATOM 810 C C . ALA A 1 107 ? -8.064 -3.377 10.077 1.00 94.31 107 ALA A C 1
ATOM 812 O O . ALA A 1 107 ? -7.947 -3.570 11.286 1.00 94.31 107 ALA A O 1
ATOM 813 N N . ASP A 1 108 ? -9.168 -3.725 9.408 1.00 89.62 108 ASP A N 1
ATOM 814 C CA . ASP A 1 108 ? -10.299 -4.430 10.024 1.00 89.62 108 ASP A CA 1
ATOM 815 C C . ASP A 1 108 ? -9.892 -5.820 10.540 1.00 89.62 108 ASP A C 1
ATOM 817 O O . ASP A 1 108 ? -10.358 -6.242 11.597 1.00 89.62 108 ASP A O 1
ATOM 821 N N . THR A 1 109 ? -9.025 -6.525 9.809 1.00 85.75 109 THR A N 1
ATOM 822 C CA . THR A 1 109 ? -8.573 -7.881 10.160 1.00 85.75 109 THR A CA 1
ATOM 823 C C . THR A 1 109 ? -7.675 -7.884 11.394 1.00 85.75 109 THR A C 1
ATOM 825 O O . THR A 1 109 ? -7.810 -8.759 12.247 1.00 85.75 109 THR A O 1
ATOM 828 N N . TYR A 1 110 ? -6.775 -6.906 11.507 1.00 89.38 110 TYR A N 1
ATOM 829 C CA . TYR A 1 110 ? -5.769 -6.867 12.573 1.00 89.38 110 TYR A CA 1
ATOM 830 C C . TYR A 1 110 ? -6.031 -5.820 13.659 1.00 89.38 110 TYR A C 1
ATOM 832 O O . TYR A 1 110 ? -5.201 -5.672 14.551 1.00 89.38 110 TYR A O 1
ATOM 840 N N . GLY A 1 111 ? -7.158 -5.104 13.602 1.00 92.88 111 GLY A N 1
ATOM 841 C CA . GLY A 1 111 ? -7.508 -4.087 14.594 1.00 92.88 111 GLY A CA 1
ATOM 842 C C . GLY A 1 111 ? -6.548 -2.895 14.612 1.00 92.88 111 GLY A C 1
ATOM 843 O O . GLY A 1 111 ? -6.305 -2.330 15.670 1.00 92.88 111 GLY A O 1
ATOM 844 N N . ILE A 1 112 ? -5.985 -2.528 13.458 1.00 95.69 112 ILE A N 1
ATOM 845 C CA . ILE A 1 112 ? -5.056 -1.394 13.343 1.00 95.69 112 ILE A CA 1
ATOM 846 C C . ILE A 1 112 ? -5.866 -0.097 13.433 1.00 95.69 112 ILE A C 1
ATOM 848 O O . ILE A 1 112 ? -6.900 0.020 12.772 1.00 95.69 112 ILE A O 1
ATOM 852 N N . ASP A 1 113 ? -5.435 0.864 14.248 1.00 96.94 113 ASP A N 1
ATOM 853 C CA . ASP A 1 113 ? -6.028 2.204 14.260 1.00 96.94 113 ASP A CA 1
ATOM 854 C C . ASP A 1 113 ? -5.660 2.937 12.967 1.00 96.94 113 ASP A C 1
ATOM 856 O O . ASP A 1 113 ? -4.515 2.890 12.537 1.00 96.94 113 ASP A O 1
ATOM 860 N N . THR A 1 114 ? -6.626 3.564 12.308 1.00 97.12 114 THR A N 1
ATOM 861 C CA . THR A 1 114 ? -6.407 4.245 11.025 1.00 97.12 114 THR A CA 1
ATOM 862 C C . THR A 1 114 ? -6.690 5.733 11.098 1.00 97.12 114 THR A C 1
ATOM 864 O O . THR A 1 114 ? -6.568 6.387 10.063 1.00 97.12 114 THR A O 1
ATOM 867 N N . THR A 1 115 ? -7.100 6.270 12.260 1.00 97.00 115 THR A N 1
ATOM 868 C CA . THR A 1 115 ? -7.445 7.695 12.361 1.00 97.00 115 THR A CA 1
ATOM 869 C C . THR A 1 115 ? -6.269 8.555 11.899 1.00 97.00 115 THR A C 1
ATOM 871 O O . THR A 1 115 ? -5.124 8.177 12.152 1.00 97.00 115 THR A O 1
ATOM 874 N N . PRO A 1 116 ? -6.501 9.697 11.230 1.00 96.81 116 PRO A N 1
ATOM 875 C CA . PRO A 1 116 ? -5.416 10.596 10.848 1.00 96.81 116 PRO A CA 1
ATOM 876 C C . PRO A 1 116 ? -4.500 10.912 12.038 1.00 96.81 116 PRO A C 1
ATOM 878 O O . PRO A 1 116 ? -4.973 11.316 13.096 1.00 96.81 116 PRO A O 1
ATOM 881 N N . GLY A 1 117 ? -3.197 10.669 11.877 1.00 94.94 117 GLY A N 1
ATOM 882 C CA . GLY A 1 117 ? -2.203 10.835 12.944 1.00 94.94 117 GLY A CA 1
ATOM 883 C C . GLY A 1 117 ? -2.094 9.674 13.943 1.00 94.94 117 GLY A C 1
ATOM 884 O O . GLY A 1 117 ? -1.283 9.760 14.861 1.00 94.94 117 GLY A O 1
ATOM 885 N N . ALA A 1 118 ? -2.851 8.583 13.781 1.00 97.88 118 ALA A N 1
ATOM 886 C CA . ALA A 1 118 ? -2.687 7.380 14.596 1.00 97.88 118 ALA A CA 1
ATOM 887 C C . ALA A 1 118 ? -1.260 6.837 14.480 1.00 97.88 118 ALA A C 1
ATOM 889 O O . ALA A 1 118 ? -0.691 6.749 13.387 1.00 97.88 118 ALA A O 1
ATOM 890 N N . THR A 1 119 ? -0.697 6.434 15.616 1.00 98.31 119 THR A N 1
ATOM 891 C CA . THR A 1 119 ? 0.669 5.918 15.703 1.00 98.31 119 THR A CA 1
ATOM 892 C C . THR A 1 119 ? 0.726 4.567 16.398 1.00 98.31 119 THR A C 1
ATOM 894 O O . THR A 1 119 ? -0.189 4.150 17.106 1.00 98.31 119 THR A O 1
ATOM 897 N N . THR A 1 120 ? 1.828 3.862 16.178 1.00 97.69 120 THR A N 1
ATOM 898 C CA . THR A 1 120 ? 2.190 2.639 16.884 1.00 97.69 120 THR A CA 1
ATOM 899 C C . THR A 1 120 ? 3.679 2.651 17.190 1.00 97.69 120 THR A C 1
ATOM 901 O O . THR A 1 120 ? 4.478 3.183 16.420 1.00 97.69 120 THR A O 1
ATOM 904 N N . THR A 1 121 ? 4.060 1.970 18.269 1.00 97.06 121 THR A N 1
ATOM 905 C CA . THR A 1 121 ? 5.463 1.756 18.631 1.00 97.06 121 THR A CA 1
ATOM 906 C C . THR A 1 121 ? 5.850 0.289 18.460 1.00 97.06 121 THR A C 1
ATOM 908 O O . THR A 1 121 ? 5.052 -0.622 18.714 1.00 97.06 121 THR A O 1
ATOM 911 N N . PHE A 1 122 ? 7.072 0.036 18.001 1.00 95.25 122 PHE A N 1
ATOM 912 C CA . PHE A 1 122 ? 7.664 -1.299 17.937 1.00 95.25 122 PHE A CA 1
ATOM 913 C C . PHE A 1 122 ? 9.188 -1.232 18.091 1.00 95.25 122 PHE A C 1
ATOM 915 O O . PHE A 1 122 ? 9.799 -0.186 17.893 1.00 95.25 122 PHE A O 1
ATOM 922 N N . VAL A 1 123 ? 9.797 -2.364 18.444 1.00 95.44 123 VAL A N 1
ATOM 923 C CA . VAL A 1 123 ? 11.257 -2.506 18.505 1.00 95.44 123 VAL A CA 1
ATOM 924 C C . VAL A 1 123 ? 11.770 -2.823 17.104 1.00 95.44 123 VAL A C 1
ATOM 926 O O . VAL A 1 123 ? 11.335 -3.805 16.496 1.00 95.44 123 VAL A O 1
ATOM 929 N N . SER A 1 124 ? 12.649 -1.972 16.583 1.00 95.31 124 SER A N 1
ATOM 930 C CA . SER A 1 124 ? 13.232 -2.110 15.251 1.00 95.31 124 SER A CA 1
ATOM 931 C C . SER A 1 124 ? 14.042 -3.397 15.124 1.00 95.31 124 SER A C 1
ATOM 933 O O . SER A 1 124 ? 14.836 -3.745 15.993 1.00 95.31 124 SER A O 1
ATOM 935 N N . ARG A 1 125 ? 13.886 -4.075 13.987 1.00 93.19 125 ARG A N 1
ATOM 936 C CA . ARG A 1 125 ? 14.707 -5.228 13.579 1.00 93.19 125 ARG A CA 1
ATOM 937 C C . ARG A 1 125 ? 15.943 -4.849 12.754 1.00 93.19 125 ARG A C 1
ATOM 939 O O . ARG A 1 125 ? 16.575 -5.726 12.176 1.00 93.19 125 ARG A O 1
ATOM 946 N N . GLY A 1 126 ? 16.285 -3.561 12.718 1.00 93.69 126 GLY A N 1
ATOM 947 C CA . GLY A 1 126 ? 17.430 -3.021 11.990 1.00 93.69 126 GLY A CA 1
ATOM 948 C C . GLY A 1 126 ? 17.108 -2.662 10.538 1.00 93.69 126 GLY A C 1
ATOM 949 O O . GLY A 1 126 ? 16.591 -3.464 9.768 1.00 93.69 126 GLY A O 1
ATOM 950 N N . SER A 1 127 ? 17.425 -1.431 10.152 1.00 94.12 127 SER A N 1
ATOM 951 C CA . SER A 1 127 ? 17.374 -0.907 8.782 1.00 94.12 127 SER A CA 1
ATOM 952 C C . SER A 1 127 ? 18.467 0.147 8.607 1.00 94.12 127 SER A C 1
ATOM 954 O O . SER A 1 127 ? 19.088 0.572 9.578 1.00 94.12 127 SER A O 1
ATOM 956 N N . ASN A 1 128 ? 18.661 0.639 7.386 1.00 93.50 128 ASN A N 1
ATOM 957 C CA . ASN A 1 128 ? 19.559 1.770 7.123 1.00 93.50 128 ASN A CA 1
ATOM 958 C C . ASN A 1 128 ? 19.060 3.117 7.698 1.00 93.50 128 ASN A C 1
ATOM 960 O O . ASN A 1 128 ? 19.753 4.122 7.580 1.00 93.50 128 ASN A O 1
ATOM 964 N N . ARG A 1 129 ? 17.863 3.158 8.299 1.00 94.88 129 ARG A N 1
ATOM 965 C CA . ARG A 1 129 ? 17.292 4.345 8.957 1.00 94.88 129 ARG A CA 1
ATOM 966 C C . ARG A 1 129 ? 17.172 4.177 10.471 1.00 94.88 129 ARG A C 1
ATOM 968 O O . ARG A 1 129 ? 17.461 5.105 11.215 1.00 94.88 129 ARG A O 1
ATOM 975 N N . TRP A 1 130 ? 16.724 3.006 10.906 1.00 95.38 130 TRP A N 1
ATOM 976 C CA . TRP A 1 130 ? 16.435 2.679 12.299 1.00 95.38 130 TRP A CA 1
ATOM 977 C C . TRP A 1 130 ? 17.364 1.561 12.782 1.00 95.38 130 TRP A C 1
ATOM 979 O O . TRP A 1 130 ? 17.258 0.448 12.249 1.00 95.38 130 TRP A O 1
ATOM 989 N N . PRO A 1 131 ? 18.239 1.813 13.776 1.00 96.00 131 PRO A N 1
ATOM 990 C CA . PRO A 1 131 ? 19.130 0.800 14.336 1.00 96.00 131 PRO A CA 1
ATOM 991 C C . PRO A 1 131 ? 18.388 -0.442 14.839 1.00 96.00 131 PRO A C 1
ATOM 993 O O . PRO A 1 131 ? 17.186 -0.407 15.113 1.00 96.00 131 PRO A O 1
ATOM 996 N N . LEU A 1 132 ? 19.100 -1.562 14.949 1.00 96.00 132 LEU A N 1
ATOM 997 C CA . LEU A 1 132 ? 18.573 -2.758 15.605 1.00 96.00 132 LEU A CA 1
ATOM 998 C C . LEU A 1 132 ? 18.264 -2.442 17.080 1.00 96.00 132 LEU A C 1
ATOM 1000 O O . LEU A 1 132 ? 18.984 -1.672 17.709 1.00 96.00 132 LEU A O 1
ATOM 1004 N N . ASP A 1 133 ? 17.169 -2.995 17.598 1.00 95.81 133 ASP A N 1
ATOM 1005 C CA . ASP A 1 133 ? 16.708 -2.880 18.989 1.00 95.81 133 ASP A CA 1
ATOM 1006 C C . ASP A 1 133 ? 16.298 -1.472 19.464 1.00 95.81 133 ASP A C 1
ATOM 1008 O O . ASP A 1 133 ? 15.846 -1.298 20.597 1.00 95.81 133 ASP A O 1
ATOM 1012 N N . SER A 1 134 ? 16.334 -0.460 18.590 1.00 96.00 134 SER A N 1
ATOM 1013 C CA . SER A 1 134 ? 15.798 0.868 18.908 1.00 96.00 134 SER A CA 1
ATOM 1014 C C . SER A 1 134 ? 14.265 0.876 18.917 1.00 96.00 134 SER A C 1
ATOM 1016 O O . SER A 1 134 ? 13.631 0.249 18.062 1.00 96.00 134 SER A O 1
ATOM 1018 N N . SER A 1 135 ? 13.658 1.645 19.823 1.00 96.69 135 SER A N 1
ATOM 1019 C CA . SER A 1 135 ? 12.216 1.919 19.798 1.00 96.69 135 SER A CA 1
ATOM 1020 C C . SER A 1 135 ? 11.867 2.872 18.649 1.00 96.69 135 SER A C 1
ATOM 1022 O O . SER A 1 135 ? 12.447 3.952 18.545 1.00 96.69 135 SER A O 1
ATOM 1024 N N . VAL A 1 136 ? 10.917 2.482 17.796 1.00 96.56 136 VAL A N 1
ATOM 1025 C CA . VAL A 1 136 ? 10.430 3.283 16.663 1.00 96.56 136 VAL A CA 1
ATOM 1026 C C . VAL A 1 136 ? 8.951 3.580 16.858 1.00 96.56 136 VAL A C 1
ATOM 1028 O O . VAL A 1 136 ? 8.153 2.655 17.019 1.00 96.56 136 VAL A O 1
ATOM 1031 N N . THR A 1 137 ? 8.585 4.860 16.790 1.00 97.00 137 THR A N 1
ATOM 1032 C CA . THR A 1 137 ? 7.192 5.314 16.710 1.00 97.00 137 THR A CA 1
ATOM 1033 C C . THR A 1 137 ? 6.891 5.731 15.277 1.00 97.00 137 THR A C 1
ATOM 1035 O O . THR A 1 137 ? 7.579 6.577 14.713 1.00 97.00 137 THR A O 1
ATOM 1038 N N . ALA A 1 138 ? 5.869 5.118 14.691 1.00 96.38 138 ALA A N 1
ATOM 1039 C CA . ALA A 1 138 ? 5.478 5.297 13.298 1.00 96.38 138 ALA A CA 1
ATOM 1040 C C . ALA A 1 138 ? 3.980 5.569 13.196 1.00 96.38 138 ALA A C 1
ATOM 1042 O O . ALA A 1 138 ? 3.214 5.082 14.031 1.00 96.38 138 ALA A O 1
ATOM 1043 N N . THR A 1 139 ? 3.543 6.271 12.151 1.00 97.81 139 THR A N 1
ATOM 1044 C CA . THR A 1 139 ? 2.121 6.290 11.800 1.00 97.81 139 THR A CA 1
ATOM 1045 C C . THR A 1 139 ? 1.651 4.884 11.420 1.00 97.81 139 THR A C 1
ATOM 1047 O O . THR A 1 139 ? 2.407 4.061 10.897 1.00 97.81 139 THR A O 1
ATOM 1050 N N . THR A 1 140 ? 0.394 4.567 11.715 1.00 98.12 140 THR A N 1
ATOM 1051 C CA . THR A 1 140 ? -0.167 3.233 11.440 1.00 98.12 140 THR A CA 1
ATOM 1052 C C . THR A 1 140 ? -0.395 2.971 9.952 1.00 98.12 140 THR A C 1
ATOM 1054 O O . THR A 1 140 ? -0.446 1.813 9.540 1.00 98.12 140 THR A O 1
ATOM 1057 N N . ILE A 1 141 ? -0.493 4.025 9.141 1.00 98.44 141 ILE A N 1
ATOM 1058 C CA . ILE A 1 141 ? -0.369 3.993 7.683 1.00 98.44 141 ILE A CA 1
ATOM 1059 C C . ILE A 1 141 ? 0.844 4.858 7.342 1.00 98.44 141 ILE A C 1
ATOM 1061 O O . ILE A 1 141 ? 0.867 6.043 7.673 1.00 98.44 141 ILE A O 1
ATOM 1065 N N . ALA A 1 142 ? 1.860 4.252 6.739 1.00 97.88 142 ALA A N 1
ATOM 1066 C CA . ALA A 1 142 ? 3.150 4.885 6.486 1.00 97.88 142 ALA A CA 1
ATOM 1067 C C . ALA A 1 142 ? 3.708 4.481 5.114 1.00 97.88 142 ALA A C 1
ATOM 1069 O O . ALA A 1 142 ? 3.271 3.502 4.500 1.00 97.88 142 ALA A O 1
ATOM 1070 N N . GLY A 1 143 ? 4.671 5.249 4.614 1.00 97.62 143 GLY A N 1
ATOM 1071 C CA . GLY A 1 143 ? 5.407 4.947 3.394 1.00 97.62 143 GLY A CA 1
ATOM 1072 C C . GLY A 1 143 ? 6.668 4.144 3.697 1.00 97.62 143 GLY A C 1
ATOM 1073 O O . GLY A 1 143 ? 7.175 4.132 4.818 1.00 97.62 143 GLY A O 1
ATOM 1074 N N . HIS A 1 144 ? 7.237 3.494 2.682 1.00 97.25 144 HIS A N 1
ATOM 1075 C CA . HIS A 1 144 ? 8.531 2.820 2.840 1.00 97.25 144 HIS A CA 1
ATOM 1076 C C . HIS A 1 144 ? 9.629 3.765 3.366 1.00 97.25 144 HIS A C 1
ATOM 1078 O O . HIS A 1 144 ? 10.398 3.384 4.250 1.00 97.25 144 HIS A O 1
ATOM 1084 N N . ARG A 1 145 ? 9.668 5.007 2.869 1.00 96.50 145 ARG A N 1
ATOM 1085 C CA . ARG A 1 145 ? 10.623 6.046 3.284 1.00 96.50 145 ARG A CA 1
ATOM 1086 C C . ARG A 1 145 ? 10.608 6.372 4.782 1.00 96.50 145 ARG A C 1
ATOM 1088 O O . ARG A 1 145 ? 11.611 6.836 5.316 1.00 96.50 145 ARG A O 1
ATOM 1095 N N . ASP A 1 146 ? 9.520 6.056 5.481 1.00 96.44 146 ASP A N 1
ATOM 1096 C CA . ASP A 1 146 ? 9.434 6.240 6.933 1.00 96.44 146 ASP A CA 1
ATOM 1097 C C . ASP A 1 146 ? 10.214 5.160 7.696 1.00 96.44 146 ASP A C 1
ATOM 1099 O O . ASP A 1 146 ? 10.595 5.350 8.851 1.00 96.44 146 ASP A O 1
ATOM 1103 N N . MET A 1 147 ? 10.474 4.018 7.053 1.00 95.62 147 MET A N 1
ATOM 1104 C CA . MET A 1 147 ? 11.099 2.832 7.648 1.00 95.62 147 MET A CA 1
ATOM 1105 C C . MET A 1 147 ? 12.527 2.587 7.155 1.00 95.62 147 MET A C 1
ATOM 1107 O O . MET A 1 147 ? 13.263 1.827 7.776 1.00 95.62 147 MET A O 1
ATOM 1111 N N . SER A 1 148 ? 12.928 3.177 6.032 1.00 94.12 148 SER A N 1
ATOM 1112 C CA . SER A 1 148 ? 14.247 2.984 5.416 1.00 94.12 148 SER A CA 1
ATOM 1113 C C . SER A 1 148 ? 14.632 4.208 4.585 1.00 94.12 148 SER A C 1
ATOM 1115 O O . SER A 1 148 ? 13.763 4.927 4.102 1.00 94.12 148 SER A O 1
ATOM 1117 N N . GLN A 1 149 ? 15.930 4.452 4.395 1.00 94.50 149 GLN A N 1
ATOM 1118 C CA . GLN A 1 149 ? 16.419 5.480 3.471 1.00 94.50 149 GLN A CA 1
ATOM 1119 C C . GLN A 1 149 ? 16.107 5.038 2.037 1.00 94.50 149 GLN A C 1
ATOM 1121 O O . GLN A 1 149 ? 16.760 4.149 1.491 1.00 94.50 149 GLN A O 1
ATOM 1126 N N . SER A 1 150 ? 15.041 5.598 1.471 1.00 95.06 150 SER A N 1
ATOM 1127 C CA . SER A 1 150 ? 14.476 5.210 0.181 1.00 95.06 150 SER A CA 1
ATOM 1128 C C . SER A 1 150 ? 13.534 6.307 -0.318 1.00 95.06 150 SER A C 1
ATOM 1130 O O . SER A 1 150 ? 12.888 6.970 0.489 1.00 95.06 150 SER A O 1
ATOM 1132 N N . ILE A 1 151 ? 13.385 6.445 -1.640 1.00 96.62 151 ILE A N 1
ATOM 1133 C CA . ILE A 1 151 ? 12.370 7.325 -2.246 1.00 96.62 151 ILE A CA 1
ATOM 1134 C C . ILE A 1 151 ? 10.979 6.678 -2.296 1.00 96.62 151 ILE A C 1
ATOM 1136 O O . ILE A 1 151 ? 9.975 7.367 -2.391 1.00 96.62 151 ILE A O 1
ATOM 1140 N N . CYS A 1 152 ? 10.864 5.356 -2.183 1.00 97.38 152 CYS A N 1
ATOM 1141 C CA . CYS A 1 152 ? 9.581 4.645 -2.182 1.00 97.38 152 CYS A CA 1
ATOM 1142 C C . CYS A 1 152 ? 8.634 5.178 -1.071 1.00 97.38 152 CYS A C 1
ATOM 1144 O O . CYS A 1 152 ? 9.096 5.395 0.052 1.00 97.38 152 CYS A O 1
ATOM 1146 N N . PRO A 1 153 ? 7.322 5.375 -1.315 1.00 98.00 153 PRO A N 1
ATOM 1147 C CA . PRO A 1 153 ? 6.542 4.986 -2.500 1.00 98.00 153 PRO A CA 1
ATOM 1148 C C . PRO A 1 153 ? 6.566 5.992 -3.665 1.00 98.00 153 PRO A C 1
ATOM 1150 O O . PRO A 1 153 ? 5.755 5.873 -4.577 1.00 98.00 153 PRO A O 1
ATOM 1153 N N . GLY A 1 154 ? 7.486 6.953 -3.654 1.00 98.50 154 GLY A N 1
ATOM 1154 C CA . GLY A 1 154 ? 7.511 8.093 -4.566 1.00 98.50 154 GLY A CA 1
ATOM 1155 C C . GLY A 1 154 ? 6.666 9.258 -4.050 1.00 98.50 154 GLY A C 1
ATOM 1156 O O . GLY A 1 154 ? 5.727 9.034 -3.287 1.00 98.50 154 GLY A O 1
ATOM 1157 N N . ASP A 1 155 ? 7.028 10.499 -4.390 1.00 98.69 155 ASP A N 1
ATOM 1158 C CA . ASP A 1 155 ? 6.424 11.691 -3.771 1.00 98.69 155 ASP A CA 1
ATOM 1159 C C . ASP A 1 155 ? 4.922 11.786 -4.054 1.00 98.69 155 ASP A C 1
ATOM 1161 O O . ASP A 1 155 ? 4.136 11.958 -3.124 1.00 98.69 155 ASP A O 1
ATOM 1165 N N . ALA A 1 156 ? 4.503 11.549 -5.300 1.00 98.31 156 ALA A N 1
ATOM 1166 C CA . ALA A 1 156 ? 3.092 11.601 -5.678 1.00 98.31 156 ALA A CA 1
ATOM 1167 C C . ALA A 1 156 ? 2.226 10.566 -4.933 1.00 98.31 156 ALA A C 1
ATOM 1169 O O . ALA A 1 156 ? 1.092 10.859 -4.553 1.00 98.31 156 ALA A O 1
ATOM 1170 N N . ALA A 1 157 ? 2.740 9.355 -4.683 1.00 98.44 157 ALA A N 1
ATOM 1171 C CA . ALA A 1 157 ? 2.030 8.377 -3.851 1.00 98.44 157 ALA A CA 1
ATOM 1172 C C . ALA A 1 157 ? 2.158 8.671 -2.349 1.00 98.44 157 ALA A C 1
ATOM 1174 O O . ALA A 1 157 ? 1.250 8.342 -1.586 1.00 98.44 157 ALA A O 1
ATOM 1175 N N . TYR A 1 158 ? 3.264 9.267 -1.907 1.00 98.69 158 TYR A N 1
ATOM 1176 C CA . TYR A 1 158 ? 3.502 9.574 -0.500 1.00 98.69 158 TYR A CA 1
ATOM 1177 C C . TYR A 1 158 ? 2.563 10.670 0.025 1.00 98.69 158 TYR A C 1
ATOM 1179 O O . TYR A 1 158 ? 2.058 10.548 1.138 1.00 98.69 158 TYR A O 1
ATOM 1187 N N . GLU A 1 159 ? 2.203 11.650 -0.805 1.00 98.19 159 GLU A N 1
ATOM 1188 C CA . GLU A 1 159 ? 1.133 12.615 -0.500 1.00 98.19 159 GLU A CA 1
ATOM 1189 C C . GLU A 1 159 ? -0.193 11.918 -0.140 1.00 98.19 159 GLU A C 1
ATOM 1191 O O . GLU A 1 159 ? -0.867 12.272 0.831 1.00 98.19 159 GLU A O 1
ATOM 1196 N N . LEU A 1 160 ? -0.547 10.845 -0.859 1.00 98.31 160 LEU A N 1
ATOM 1197 C CA . LEU A 1 160 ? -1.743 10.056 -0.549 1.00 98.31 160 LEU A CA 1
ATOM 1198 C C . LEU A 1 160 ? -1.612 9.320 0.788 1.00 98.31 160 LEU A C 1
ATOM 1200 O O . LEU A 1 160 ? -2.593 9.211 1.523 1.00 98.31 160 LEU A O 1
ATOM 1204 N N . VAL A 1 161 ? -0.418 8.818 1.111 1.00 98.44 161 VAL A N 1
ATOM 1205 C CA . VAL A 1 161 ? -0.135 8.150 2.392 1.00 98.44 161 VAL A CA 1
ATOM 1206 C C . VAL A 1 161 ? -0.332 9.103 3.564 1.00 98.44 161 VAL A C 1
ATOM 1208 O O . VAL A 1 161 ? -0.910 8.697 4.570 1.00 98.44 161 VAL A O 1
ATOM 1211 N N . LEU A 1 162 ? 0.109 10.352 3.429 1.00 97.19 162 LEU A N 1
ATOM 1212 C CA . LEU A 1 162 ? 0.004 11.348 4.490 1.00 97.19 162 LEU A CA 1
ATOM 1213 C C . LEU A 1 162 ? -1.425 11.867 4.661 1.00 97.19 162 LEU A C 1
ATOM 1215 O O . LEU A 1 162 ? -1.926 11.929 5.785 1.00 97.19 162 LEU A O 1
ATOM 1219 N N . TYR A 1 163 ? -2.086 12.223 3.558 1.00 95.25 163 TYR A N 1
ATOM 1220 C CA . TYR A 1 163 ? -3.277 13.075 3.621 1.00 95.25 163 TYR A CA 1
ATOM 1221 C C . TYR A 1 163 ? -4.576 12.388 3.198 1.00 95.25 163 TYR A C 1
ATOM 1223 O O . TYR A 1 163 ? -5.651 12.826 3.604 1.00 95.25 163 TYR A O 1
ATOM 1231 N N . VAL A 1 164 ? -4.509 11.298 2.426 1.00 97.12 164 VAL A N 1
ATOM 1232 C CA . VAL A 1 164 ? -5.706 10.653 1.859 1.00 97.12 164 VAL A CA 1
ATOM 1233 C C . VAL A 1 164 ? -6.015 9.330 2.551 1.00 97.12 164 VAL A C 1
ATOM 1235 O O . VAL A 1 164 ? -7.113 9.146 3.075 1.00 97.12 164 VAL A O 1
ATOM 1238 N N . PHE A 1 165 ? -5.067 8.393 2.593 1.00 98.31 165 PHE A N 1
ATOM 1239 C CA . PHE A 1 165 ? -5.333 7.034 3.069 1.00 98.31 165 PHE A CA 1
ATOM 1240 C C . PHE A 1 165 ? -5.797 6.962 4.530 1.00 98.31 165 PHE A C 1
ATOM 1242 O O . PHE A 1 165 ? -6.788 6.270 4.766 1.00 98.31 165 PHE A O 1
ATOM 1249 N N . PRO A 1 166 ? -5.198 7.668 5.510 1.00 97.81 166 PRO A N 1
ATOM 1250 C CA . PRO A 1 166 ? -5.695 7.645 6.887 1.00 97.81 166 PRO A CA 1
ATOM 1251 C C . PRO A 1 166 ? -7.140 8.137 7.013 1.00 97.81 166 PRO A C 1
ATOM 1253 O O . PRO A 1 166 ? -7.957 7.512 7.698 1.00 97.81 166 PRO A O 1
ATOM 1256 N N . ALA A 1 167 ? -7.484 9.217 6.308 1.00 96.62 167 ALA A N 1
ATOM 1257 C CA . ALA A 1 167 ? -8.821 9.800 6.336 1.00 96.62 167 ALA A CA 1
ATOM 1258 C C . ALA A 1 167 ? -9.858 8.875 5.678 1.00 96.62 167 ALA A C 1
ATOM 1260 O O . ALA A 1 167 ? -10.847 8.503 6.314 1.00 96.62 167 ALA A O 1
ATOM 1261 N N . GLU A 1 168 ? -9.601 8.437 4.445 1.00 96.75 168 GLU A N 1
ATOM 1262 C CA . GLU A 1 168 ? -10.524 7.607 3.661 1.00 96.75 168 GLU A CA 1
ATOM 1263 C C . GLU A 1 168 ? -10.732 6.222 4.284 1.00 96.75 168 GLU A C 1
ATOM 1265 O O . GLU A 1 168 ? -11.864 5.754 4.445 1.00 96.75 168 GLU A O 1
ATOM 1270 N N . VAL A 1 169 ? -9.646 5.568 4.714 1.00 96.69 169 VAL A N 1
ATOM 1271 C CA . VAL A 1 169 ? -9.733 4.264 5.385 1.00 96.69 169 VAL A CA 1
ATOM 1272 C C . VAL A 1 169 ? -10.544 4.393 6.675 1.00 96.69 169 VAL A C 1
ATOM 1274 O O . VAL A 1 169 ? -11.438 3.581 6.930 1.00 96.69 169 VAL A O 1
ATOM 1277 N N . SER A 1 170 ? -10.306 5.435 7.473 1.00 95.56 170 SER A N 1
ATOM 1278 C CA . SER A 1 170 ? -11.069 5.672 8.703 1.00 95.56 170 SER A CA 1
ATOM 1279 C C . SER A 1 170 ? -12.544 5.945 8.449 1.00 95.56 170 SER A C 1
ATOM 1281 O O . SER A 1 170 ? -13.393 5.360 9.125 1.00 95.56 170 SER A O 1
ATOM 1283 N N . ALA A 1 171 ? -12.869 6.766 7.450 1.00 91.50 171 ALA A N 1
ATOM 1284 C CA . ALA A 1 171 ? -14.247 7.065 7.075 1.00 91.50 171 ALA A CA 1
ATOM 1285 C C . ALA A 1 171 ? -15.006 5.796 6.643 1.00 91.50 171 ALA A C 1
ATOM 1287 O O . ALA A 1 171 ? -16.133 5.538 7.090 1.00 91.50 171 ALA A O 1
ATOM 1288 N N . ILE A 1 172 ? -14.373 4.930 5.844 1.00 89.62 172 ILE A N 1
ATOM 1289 C CA . ILE A 1 172 ? -14.963 3.650 5.433 1.00 89.62 172 ILE A CA 1
ATOM 1290 C C . ILE A 1 172 ? -15.174 2.728 6.641 1.00 89.62 172 ILE A C 1
ATOM 1292 O O . ILE A 1 172 ? -16.230 2.099 6.770 1.00 89.62 172 ILE A O 1
ATOM 1296 N N . ARG A 1 173 ? -14.213 2.641 7.563 1.00 90.62 173 ARG A N 1
ATOM 1297 C CA . ARG A 1 173 ? -14.344 1.794 8.763 1.00 90.62 173 ARG A CA 1
ATOM 1298 C C . ARG A 1 173 ? -15.424 2.303 9.717 1.00 90.62 173 ARG A C 1
ATOM 1300 O O . ARG A 1 173 ? -16.221 1.505 10.228 1.00 90.62 173 ARG A O 1
ATOM 1307 N N . ALA A 1 174 ? -15.526 3.619 9.894 1.00 86.62 174 ALA A N 1
ATOM 1308 C CA . ALA A 1 174 ? -16.578 4.254 10.681 1.00 86.62 174 ALA A CA 1
ATOM 1309 C C . ALA A 1 174 ? -17.968 3.987 10.077 1.00 86.62 174 ALA A C 1
ATOM 1311 O O . ALA A 1 174 ? -18.864 3.497 10.773 1.00 86.62 174 ALA A O 1
ATOM 1312 N N . SER A 1 175 ? -18.141 4.192 8.766 1.00 82.69 175 SER A N 1
ATOM 1313 C CA . SER A 1 175 ? -19.424 3.953 8.084 1.00 82.69 175 SER A CA 1
ATOM 1314 C C . SER A 1 175 ? -19.867 2.484 8.152 1.00 82.69 175 SER A C 1
ATOM 1316 O O . SER A 1 175 ? -21.039 2.190 8.414 1.00 82.69 175 SER A O 1
ATOM 1318 N N . ARG A 1 176 ? -18.933 1.529 8.020 1.00 82.25 176 ARG A N 1
ATOM 1319 C CA . ARG A 1 176 ? -19.204 0.091 8.210 1.00 82.25 176 ARG A CA 1
ATOM 1320 C C . ARG A 1 176 ? -19.665 -0.219 9.631 1.00 82.25 176 ARG A C 1
ATOM 1322 O O . ARG A 1 176 ? -20.556 -1.053 9.811 1.00 82.25 176 ARG A O 1
ATOM 1329 N N . THR A 1 177 ? -19.081 0.439 10.627 1.00 78.12 177 THR A N 1
ATOM 1330 C CA . THR A 1 177 ? -19.442 0.270 12.040 1.00 78.12 177 THR A CA 1
ATOM 1331 C C . THR A 1 177 ? -20.847 0.798 12.314 1.00 78.12 177 THR A C 1
ATOM 1333 O O . THR A 1 177 ? -21.684 0.049 12.824 1.00 78.12 177 THR A O 1
ATOM 1336 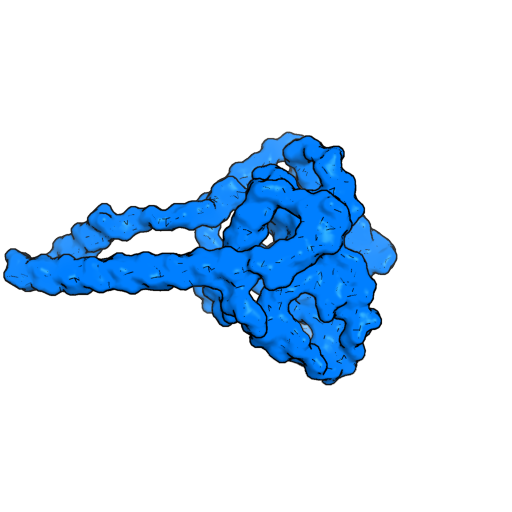N N . VAL A 1 178 ? -21.155 2.022 11.873 1.00 75.50 178 VAL A N 1
ATOM 1337 C CA . VAL A 1 178 ? -22.500 2.615 11.979 1.00 75.50 178 VAL A CA 1
ATOM 1338 C C . VAL A 1 178 ? -23.538 1.719 11.305 1.00 75.50 178 VAL A C 1
ATOM 1340 O O . VAL A 1 178 ? -24.558 1.375 11.905 1.00 75.50 178 VAL A O 1
ATOM 1343 N N . ARG A 1 179 ? -23.256 1.238 10.090 1.00 76.38 179 ARG A N 1
ATOM 1344 C CA . ARG A 1 179 ? -24.162 0.340 9.367 1.00 76.38 179 ARG A CA 1
ATOM 1345 C C . ARG A 1 179 ? -24.406 -0.975 10.112 1.00 76.38 179 ARG A C 1
ATOM 1347 O O . ARG A 1 179 ? -25.550 -1.423 10.191 1.00 76.38 179 ARG A O 1
ATOM 1354 N N . ARG A 1 180 ? -23.369 -1.588 10.697 1.00 78.25 180 ARG A N 1
ATOM 1355 C CA . ARG A 1 180 ? -23.515 -2.804 11.525 1.00 78.25 180 ARG A CA 1
ATOM 1356 C C . ARG A 1 180 ? -24.398 -2.549 12.747 1.00 78.25 180 ARG A C 1
ATOM 1358 O O . ARG A 1 180 ? -25.236 -3.394 13.060 1.00 78.25 180 ARG A O 1
ATOM 1365 N N . LEU A 1 181 ? -24.241 -1.404 13.412 1.00 75.88 181 LEU A N 1
ATOM 1366 C CA . LEU A 1 181 ? -25.074 -1.015 14.553 1.00 75.88 181 LEU A CA 1
ATOM 1367 C C . LEU A 1 181 ? -26.532 -0.801 14.136 1.00 75.88 181 LEU A C 1
ATOM 1369 O O . LEU A 1 181 ? -27.428 -1.351 14.770 1.00 75.88 181 LEU A O 1
ATOM 1373 N N . LEU A 1 182 ? -26.782 -0.102 13.027 1.00 74.94 182 LEU A N 1
ATOM 1374 C CA . LEU A 1 182 ? -28.135 0.105 12.500 1.00 74.94 182 LEU A CA 1
ATOM 1375 C C . LEU A 1 182 ? -28.834 -1.218 12.161 1.00 74.94 182 LEU A C 1
ATOM 1377 O O . LEU A 1 182 ? -29.992 -1.411 12.537 1.00 74.94 182 LEU A O 1
ATOM 1381 N N . VAL A 1 183 ? -28.135 -2.152 11.507 1.00 77.19 183 VAL A N 1
ATOM 1382 C CA . VAL A 1 183 ? -28.672 -3.489 11.197 1.00 77.19 183 VAL A CA 1
ATOM 1383 C C . VAL A 1 183 ? -28.976 -4.272 12.478 1.00 77.19 183 VAL A C 1
ATOM 1385 O O . VAL A 1 183 ? -30.045 -4.873 12.586 1.00 77.19 183 VAL A O 1
ATOM 1388 N N . ARG A 1 184 ? -28.084 -4.235 13.480 1.00 77.81 184 ARG A N 1
ATOM 1389 C CA . ARG A 1 184 ? -28.317 -4.873 14.789 1.00 77.81 184 ARG A CA 1
ATOM 1390 C C . ARG A 1 184 ? -29.541 -4.287 15.496 1.00 77.81 184 ARG A C 1
ATOM 1392 O O . ARG A 1 184 ? -30.392 -5.047 15.951 1.00 77.81 184 ARG A O 1
ATOM 1399 N N . SER A 1 185 ? -29.671 -2.963 15.525 1.00 79.00 185 SER A N 1
ATOM 1400 C CA . SER A 1 185 ? -30.801 -2.265 16.147 1.00 79.00 185 SER A CA 1
ATOM 1401 C C . SER A 1 185 ? -32.130 -2.565 15.451 1.00 79.00 185 SER A C 1
ATOM 1403 O O . SER A 1 185 ? -33.138 -2.784 16.124 1.00 79.00 185 SER A O 1
ATOM 1405 N N . ARG A 1 186 ? -32.148 -2.628 14.111 1.00 81.12 186 ARG A N 1
ATOM 1406 C CA . ARG A 1 186 ? -33.337 -3.029 13.336 1.00 81.12 186 ARG A CA 1
ATOM 1407 C C . ARG A 1 186 ? -33.726 -4.483 13.607 1.00 81.12 186 ARG A C 1
ATOM 1409 O O . ARG A 1 186 ? -34.874 -4.731 13.959 1.00 81.12 186 ARG A O 1
ATOM 1416 N N . ARG A 1 187 ? -32.769 -5.420 13.573 1.00 80.19 187 ARG A N 1
ATOM 1417 C CA . ARG A 1 187 ? -33.014 -6.834 13.918 1.00 80.19 187 ARG A CA 1
ATOM 1418 C C . ARG A 1 187 ? -33.534 -7.011 15.346 1.00 80.19 187 ARG A C 1
ATOM 1420 O O . ARG A 1 187 ? -34.438 -7.809 15.565 1.00 80.19 187 ARG A O 1
ATOM 1427 N N . ALA A 1 188 ? -32.997 -6.270 16.316 1.00 80.12 188 ALA A N 1
ATOM 1428 C CA . ALA A 1 188 ? -33.455 -6.326 17.704 1.00 80.12 188 ALA A CA 1
ATOM 1429 C C . ALA A 1 188 ? -34.886 -5.786 17.881 1.00 80.12 188 ALA A C 1
ATOM 1431 O O . ALA A 1 188 ? -35.645 -6.327 18.685 1.00 80.12 188 ALA A O 1
ATOM 1432 N N . ARG A 1 189 ? -35.271 -4.738 17.136 1.00 83.50 189 ARG A N 1
ATOM 1433 C CA . ARG A 1 189 ? -36.666 -4.262 17.079 1.00 83.50 189 ARG A CA 1
ATOM 1434 C C . ARG A 1 189 ? -37.587 -5.308 16.458 1.00 83.50 189 ARG A C 1
ATOM 1436 O O . ARG A 1 189 ? -38.499 -5.756 17.141 1.00 83.50 189 ARG A O 1
ATOM 1443 N N . LEU A 1 190 ? -37.271 -5.788 15.255 1.00 79.31 190 LEU A N 1
ATOM 1444 C CA . LEU A 1 190 ? -38.093 -6.788 14.571 1.00 79.31 190 LEU A CA 1
ATOM 1445 C C . LEU A 1 190 ? -38.263 -8.068 15.401 1.00 79.31 190 LEU A C 1
ATOM 1447 O O . LEU A 1 190 ? -39.359 -8.607 15.495 1.00 79.31 190 LEU A O 1
ATOM 1451 N N . ARG A 1 191 ? -37.200 -8.539 16.067 1.00 81.31 191 ARG A N 1
ATOM 1452 C CA . ARG A 1 191 ? -37.286 -9.697 16.966 1.00 81.31 191 ARG A CA 1
ATOM 1453 C C . ARG A 1 191 ? -38.275 -9.466 18.112 1.00 81.31 191 ARG A C 1
ATOM 1455 O O . ARG A 1 191 ? -39.033 -10.380 18.418 1.00 81.31 191 ARG A O 1
ATOM 1462 N N . ARG A 1 192 ? -38.278 -8.276 18.729 1.00 84.06 192 ARG A N 1
ATOM 1463 C CA . ARG A 1 192 ? -39.242 -7.919 19.786 1.00 84.06 192 ARG A CA 1
ATOM 1464 C C . ARG A 1 192 ? -40.673 -7.872 19.250 1.00 84.06 192 ARG A C 1
ATOM 1466 O O . ARG A 1 192 ? -41.568 -8.399 19.903 1.00 84.06 192 ARG A O 1
ATOM 1473 N N . ASP A 1 193 ? -40.879 -7.311 18.063 1.00 82.50 193 ASP A N 1
ATOM 1474 C CA . ASP A 1 193 ? -42.208 -7.221 17.447 1.00 82.50 193 ASP A CA 1
ATOM 1475 C C . ASP A 1 193 ? -42.755 -8.600 17.049 1.00 82.50 193 ASP A C 1
ATOM 1477 O O . ASP A 1 193 ? -43.910 -8.913 17.331 1.00 82.50 193 ASP A O 1
ATOM 1481 N N . LEU A 1 194 ? -41.917 -9.470 16.476 1.00 75.31 194 LEU A N 1
ATOM 1482 C CA . LEU A 1 194 ? -42.289 -10.850 16.142 1.00 75.31 194 LEU A CA 1
ATOM 1483 C C . LEU A 1 194 ? -42.576 -11.692 17.392 1.00 75.31 194 LEU A C 1
ATOM 1485 O O . LEU A 1 194 ? -43.537 -12.456 17.401 1.00 75.31 194 LEU A O 1
ATOM 1489 N N . GLN A 1 195 ? -41.798 -11.523 18.468 1.00 75.94 195 GLN A N 1
ATOM 1490 C CA . GLN A 1 195 ? -42.054 -12.183 19.756 1.00 75.94 195 GLN A CA 1
ATOM 1491 C C . GLN A 1 195 ? -43.388 -11.764 20.386 1.00 75.94 195 GLN A C 1
ATOM 1493 O O . GLN A 1 195 ? -43.995 -12.564 21.090 1.00 75.94 195 GLN A O 1
ATOM 1498 N N . ARG A 1 196 ? -43.853 -10.535 20.131 1.00 78.06 196 ARG A N 1
ATOM 1499 C CA . ARG A 1 196 ? -45.178 -10.069 20.567 1.00 78.06 196 ARG A CA 1
ATOM 1500 C C . ARG A 1 196 ? -46.319 -10.635 19.719 1.00 78.06 196 ARG A C 1
ATOM 1502 O O . ARG A 1 196 ? -47.431 -10.738 20.218 1.00 78.06 196 ARG A O 1
ATOM 1509 N N . ARG A 1 197 ? -46.063 -10.972 18.450 1.00 70.38 197 ARG A N 1
ATOM 1510 C CA . ARG A 1 197 ? -47.094 -11.393 17.485 1.00 70.38 197 ARG A CA 1
ATOM 1511 C C . ARG A 1 197 ? -47.250 -12.910 17.341 1.00 70.38 197 ARG A C 1
ATOM 1513 O O . ARG A 1 197 ? -48.316 -13.345 16.926 1.00 70.38 197 ARG A O 1
ATOM 1520 N N . VAL A 1 198 ? -46.228 -13.716 17.650 1.00 57.34 198 VAL A N 1
ATOM 1521 C CA . VAL A 1 198 ? -46.255 -15.174 17.416 1.00 57.34 198 VAL A CA 1
ATOM 1522 C C . VAL A 1 198 ? -45.668 -15.941 18.616 1.00 57.34 198 VAL A C 1
ATOM 1524 O O . VAL A 1 198 ? -44.465 -15.832 18.867 1.00 57.34 198 VAL A O 1
ATOM 1527 N N . PRO A 1 199 ? -46.452 -16.773 19.337 1.00 55.75 199 PRO A N 1
ATOM 1528 C CA . PRO A 1 199 ? -45.964 -17.510 20.513 1.00 55.75 199 PRO A CA 1
ATOM 1529 C C . PRO A 1 199 ? -44.957 -18.637 20.208 1.00 55.75 199 PRO A C 1
ATOM 1531 O O . PRO A 1 199 ? -44.281 -19.125 21.115 1.00 55.75 199 PRO A O 1
ATOM 1534 N N . HIS A 1 200 ? -44.817 -19.076 18.949 1.00 57.12 200 HIS A N 1
ATOM 1535 C CA . HIS A 1 200 ? -43.964 -20.215 18.590 1.00 57.12 200 HIS A CA 1
ATOM 1536 C C . HIS A 1 200 ? -42.613 -19.814 17.974 1.00 57.12 200 HIS A C 1
ATOM 1538 O O . HIS A 1 200 ? -42.508 -19.287 16.869 1.00 57.12 200 HIS A O 1
ATOM 1544 N N . ARG A 1 201 ? -41.535 -20.135 18.704 1.00 56.75 201 ARG A N 1
ATOM 1545 C CA . ARG A 1 201 ? -40.142 -19.701 18.473 1.00 56.75 201 ARG A CA 1
ATOM 1546 C C . ARG A 1 201 ? -39.489 -20.150 17.150 1.00 56.75 201 ARG A C 1
ATOM 1548 O O . ARG A 1 201 ? -38.415 -19.641 16.837 1.00 56.75 201 ARG A O 1
ATOM 1555 N N . ARG A 1 202 ? -40.066 -21.087 16.383 1.00 55.59 202 ARG A N 1
ATOM 1556 C CA . ARG A 1 202 ? -39.366 -21.746 15.254 1.00 55.59 202 ARG A CA 1
ATOM 1557 C C . ARG A 1 202 ? -39.267 -20.914 13.955 1.00 55.59 202 ARG A C 1
ATOM 1559 O O . ARG A 1 202 ? -38.385 -21.205 13.159 1.00 55.59 202 ARG A O 1
ATOM 1566 N N . GLY A 1 203 ? -40.065 -19.855 13.755 1.00 57.91 203 GLY A N 1
ATOM 1567 C CA . GLY A 1 203 ? -40.081 -19.072 12.495 1.00 57.91 203 GLY A CA 1
ATOM 1568 C C . GLY A 1 203 ? -39.209 -17.801 12.439 1.00 57.91 203 GLY A C 1
ATOM 1569 O O . GLY A 1 203 ? -38.893 -17.306 11.360 1.00 57.91 203 GLY A O 1
ATOM 1570 N N . ILE A 1 204 ? -38.776 -17.270 13.589 1.00 57.72 204 ILE A N 1
ATOM 1571 C CA . ILE A 1 204 ? -38.209 -15.907 13.693 1.00 57.72 204 ILE A CA 1
ATOM 1572 C C . ILE A 1 204 ? -36.818 -15.781 13.037 1.00 57.72 204 ILE A C 1
ATOM 1574 O O . ILE A 1 204 ? -36.504 -14.759 12.426 1.00 57.72 204 ILE A O 1
ATOM 1578 N N . ASN A 1 205 ? -35.974 -16.815 13.137 1.00 59.16 205 ASN A N 1
ATOM 1579 C CA . ASN A 1 205 ? -34.598 -16.764 12.621 1.00 59.16 205 ASN A CA 1
ATOM 1580 C C . ASN A 1 205 ? -34.529 -16.780 11.083 1.00 59.16 205 ASN A C 1
ATOM 1582 O O . ASN A 1 205 ? -33.644 -16.140 10.518 1.00 59.16 205 ASN A O 1
ATOM 1586 N N . ALA A 1 206 ? -35.463 -17.463 10.411 1.00 59.00 206 ALA A N 1
ATOM 1587 C CA . ALA A 1 206 ? -35.518 -17.529 8.948 1.00 59.00 206 ALA A CA 1
ATOM 1588 C C . ALA A 1 206 ? -35.958 -16.186 8.332 1.00 59.00 206 ALA A C 1
ATOM 1590 O O . ALA A 1 206 ? -35.358 -15.712 7.369 1.00 59.00 206 ALA A O 1
ATOM 1591 N N . GLN A 1 207 ? -36.936 -15.517 8.951 1.00 58.97 207 GLN A N 1
ATOM 1592 C CA . GLN A 1 207 ? -37.455 -14.220 8.499 1.00 58.97 207 GLN A CA 1
ATOM 1593 C C . GLN A 1 207 ? -36.418 -13.088 8.659 1.00 58.97 207 GLN A C 1
ATOM 1595 O O . GLN A 1 207 ? -36.211 -12.291 7.746 1.00 58.97 207 GLN A O 1
ATOM 1600 N N . LEU A 1 208 ? -35.666 -13.081 9.770 1.00 56.44 208 LEU A N 1
ATOM 1601 C CA . LEU A 1 208 ? -34.564 -12.133 10.016 1.00 56.44 208 LEU A CA 1
ATOM 1602 C C . LEU A 1 208 ? -33.382 -12.281 9.038 1.00 56.44 208 LEU A C 1
ATOM 1604 O O . LEU A 1 208 ? -32.611 -11.329 8.847 1.00 56.44 208 LEU A O 1
ATOM 1608 N N . ALA A 1 209 ? -33.197 -13.475 8.469 1.00 55.75 209 ALA A N 1
ATOM 1609 C CA . ALA A 1 209 ? -32.169 -13.748 7.470 1.00 55.75 209 ALA A CA 1
ATOM 1610 C C . ALA A 1 209 ? -32.580 -13.238 6.080 1.00 55.75 209 ALA A C 1
ATOM 1612 O O . ALA A 1 209 ? -31.754 -12.615 5.414 1.00 55.75 209 ALA A O 1
ATOM 1613 N N . ALA A 1 210 ? -33.847 -13.427 5.694 1.00 56.97 210 ALA A N 1
ATOM 1614 C CA . ALA A 1 210 ? -34.387 -12.997 4.403 1.00 56.97 210 ALA A CA 1
ATOM 1615 C C . ALA A 1 210 ? -34.447 -11.464 4.249 1.00 56.97 210 ALA A C 1
ATOM 1617 O O . ALA A 1 210 ? -34.096 -10.938 3.200 1.00 56.97 210 ALA A O 1
ATOM 1618 N N . GLU A 1 211 ? -34.827 -10.731 5.302 1.00 54.16 211 GLU A N 1
ATOM 1619 C CA . GLU A 1 211 ? -35.066 -9.278 5.215 1.00 54.16 211 GLU A CA 1
ATOM 1620 C C . GLU A 1 211 ? -33.782 -8.424 5.324 1.00 54.16 211 GLU A C 1
ATOM 1622 O O . GLU A 1 211 ? -33.736 -7.281 4.876 1.00 54.16 211 GLU A O 1
ATOM 1627 N N . TYR A 1 212 ? -32.703 -8.973 5.899 1.00 54.38 212 TYR A N 1
ATOM 1628 C CA . TYR A 1 212 ? -31.446 -8.242 6.154 1.00 54.38 212 TYR A CA 1
ATOM 1629 C C . TYR A 1 212 ? -30.209 -8.911 5.526 1.00 54.38 212 TYR A C 1
ATOM 1631 O O . TYR A 1 212 ? -29.083 -8.704 5.994 1.00 54.38 212 TYR A O 1
ATOM 1639 N N . GLY A 1 213 ? -30.408 -9.741 4.499 1.00 42.34 213 GLY A N 1
ATOM 1640 C CA . GLY A 1 213 ? -29.355 -10.438 3.760 1.00 42.34 213 GLY A CA 1
ATOM 1641 C C . GLY A 1 213 ? -28.369 -9.487 3.066 1.00 42.34 213 GLY A C 1
ATOM 1642 O O . GLY A 1 213 ? -28.674 -8.852 2.068 1.00 42.34 213 GLY A O 1
ATOM 1643 N N . THR A 1 214 ? -27.169 -9.382 3.640 1.00 43.22 214 THR A N 1
ATOM 1644 C CA . THR A 1 214 ? -25.866 -9.345 2.944 1.00 43.22 214 THR A CA 1
ATOM 1645 C C . THR A 1 214 ? -25.659 -8.412 1.740 1.00 43.22 214 THR A C 1
ATOM 1647 O O . THR A 1 214 ? -25.031 -8.810 0.766 1.00 43.22 214 THR A O 1
ATOM 1650 N N . ASN A 1 215 ? -26.007 -7.127 1.831 1.00 33.84 215 ASN A N 1
ATOM 1651 C CA . ASN A 1 215 ? -25.407 -6.123 0.935 1.00 33.84 215 ASN A CA 1
ATOM 1652 C C . ASN A 1 215 ? -23.979 -5.791 1.396 1.00 33.84 215 ASN A C 1
ATOM 1654 O O . ASN A 1 215 ? -23.745 -4.780 2.061 1.00 33.84 215 ASN A O 1
ATOM 1658 N N . PHE A 1 216 ? -23.021 -6.671 1.112 1.00 41.00 216 PHE A N 1
ATOM 1659 C CA . PHE A 1 216 ? -21.596 -6.410 1.306 1.00 41.00 216 PHE A CA 1
ATOM 1660 C C . PHE A 1 216 ? -21.078 -5.588 0.126 1.00 41.00 216 PHE A C 1
ATOM 1662 O O . PHE A 1 216 ? -21.077 -6.083 -0.998 1.00 41.00 216 PHE A O 1
ATOM 1669 N N . PHE A 1 217 ? -20.590 -4.368 0.377 1.00 36.25 217 PHE A N 1
ATOM 1670 C CA . PHE A 1 217 ? -19.675 -3.719 -0.563 1.00 36.25 217 PHE A CA 1
ATOM 1671 C C . PHE A 1 217 ? -18.517 -4.693 -0.803 1.00 36.25 217 PHE A C 1
ATOM 1673 O O . PHE A 1 217 ? -17.781 -5.045 0.126 1.00 36.25 217 PHE A O 1
ATOM 1680 N N . HIS A 1 218 ? -18.472 -5.224 -2.021 1.00 39.06 218 HIS A N 1
ATOM 1681 C CA . HIS A 1 218 ? -17.592 -6.299 -2.435 1.00 39.06 218 HIS A CA 1
ATOM 1682 C C . HIS A 1 218 ? -16.152 -5.786 -2.496 1.00 39.06 218 HIS A C 1
ATOM 1684 O O . HIS A 1 218 ? -15.743 -5.156 -3.459 1.00 39.06 218 HIS A O 1
ATOM 1690 N N . VAL A 1 219 ? -15.351 -6.165 -1.501 1.00 38.94 219 VAL A N 1
ATOM 1691 C CA . VAL A 1 219 ? -13.894 -6.326 -1.681 1.00 38.94 219 VAL A CA 1
ATOM 1692 C C . VAL A 1 219 ? -13.602 -7.502 -2.644 1.00 38.94 219 VAL A C 1
ATOM 1694 O O . VAL A 1 219 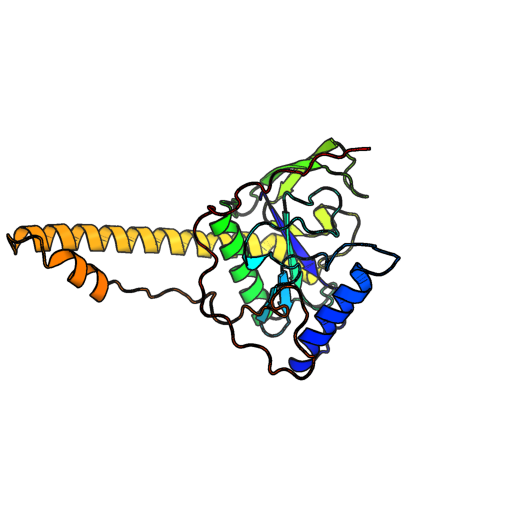? -12.480 -7.707 -3.082 1.00 38.94 219 VAL A O 1
ATOM 1697 N N . GLN A 1 220 ? -14.626 -8.285 -2.998 1.00 39.25 220 GLN A N 1
ATOM 1698 C CA . GLN A 1 220 ? -14.517 -9.578 -3.675 1.00 39.25 220 GLN A CA 1
ATOM 1699 C C . GLN A 1 220 ? -14.318 -9.535 -5.198 1.00 39.25 220 GLN A C 1
ATOM 1701 O O . GLN A 1 220 ? -14.294 -10.590 -5.820 1.00 39.25 220 GLN A O 1
ATOM 1706 N N . ALA A 1 221 ? -14.163 -8.365 -5.820 1.00 39.59 221 ALA A N 1
ATOM 1707 C CA . ALA A 1 221 ? -14.102 -8.278 -7.282 1.00 39.59 221 ALA A CA 1
ATOM 1708 C C . ALA A 1 221 ? -12.690 -8.147 -7.878 1.00 39.59 221 ALA A C 1
ATOM 1710 O O . ALA A 1 221 ? -12.577 -8.123 -9.096 1.00 39.59 221 ALA A O 1
ATOM 1711 N N . TYR A 1 222 ? -11.615 -8.095 -7.081 1.00 50.56 222 TYR A N 1
ATOM 1712 C CA . TYR A 1 222 ? -10.290 -7.759 -7.630 1.00 50.56 222 TYR A CA 1
ATOM 1713 C C . TYR A 1 222 ? -9.117 -8.502 -7.007 1.00 50.56 222 TYR A C 1
ATOM 1715 O O . TYR A 1 222 ? -7.986 -8.084 -7.208 1.00 50.56 222 TYR A O 1
ATOM 1723 N N . LEU A 1 223 ? -9.357 -9.575 -6.251 1.00 57.72 223 LEU A N 1
ATOM 1724 C CA . LEU A 1 223 ? -8.275 -10.309 -5.608 1.00 57.72 223 LEU A CA 1
ATOM 1725 C C . LEU A 1 223 ? -7.836 -11.503 -6.457 1.00 57.72 223 LEU A C 1
ATOM 1727 O O . LEU A 1 223 ? -8.603 -12.456 -6.639 1.00 57.72 223 LEU A O 1
ATOM 1731 N N . VAL A 1 224 ? -6.599 -11.447 -6.949 1.00 63.97 224 VAL A N 1
ATOM 1732 C CA . VAL A 1 224 ? -6.004 -12.473 -7.809 1.00 63.97 224 VAL A CA 1
ATOM 1733 C C . VAL A 1 224 ? -4.826 -13.158 -7.120 1.00 63.97 224 VAL A C 1
ATOM 1735 O O . VAL A 1 224 ? -3.896 -12.505 -6.651 1.00 63.97 224 VAL A O 1
ATOM 1738 N N . ASN A 1 225 ? -4.846 -14.493 -7.116 1.00 70.00 225 ASN A N 1
ATOM 1739 C CA . ASN A 1 225 ? -3.706 -15.318 -6.736 1.00 70.00 225 ASN A CA 1
ATOM 1740 C C . ASN A 1 225 ? -3.013 -15.883 -7.986 1.00 70.00 225 ASN A C 1
ATOM 1742 O O . ASN A 1 225 ? -3.628 -16.625 -8.752 1.00 70.00 225 ASN A O 1
ATOM 1746 N N . LEU A 1 226 ? -1.735 -15.543 -8.181 1.00 66.94 226 LEU A N 1
ATOM 1747 C CA . LEU A 1 226 ? -0.904 -16.056 -9.278 1.00 66.94 226 LEU A CA 1
ATOM 1748 C C . LEU A 1 226 ? -0.219 -17.389 -8.956 1.00 66.94 226 LEU A C 1
ATOM 1750 O O . LEU A 1 226 ? 0.474 -17.937 -9.816 1.00 66.94 226 LEU A O 1
ATOM 1754 N N . ARG A 1 227 ? -0.390 -17.911 -7.737 1.00 64.06 227 ARG A N 1
ATOM 1755 C CA . ARG A 1 227 ? 0.189 -19.176 -7.294 1.00 64.06 227 ARG A CA 1
ATOM 1756 C C . ARG A 1 227 ? -0.886 -20.144 -6.818 1.00 64.06 227 ARG A C 1
ATOM 1758 O O . ARG A 1 227 ? -1.779 -19.796 -6.053 1.00 64.06 227 ARG A O 1
ATOM 1765 N N . ARG A 1 228 ? -0.783 -21.408 -7.223 1.00 62.53 228 ARG A N 1
ATOM 1766 C CA . ARG A 1 228 ? -1.636 -22.492 -6.718 1.00 62.53 228 ARG A CA 1
ATOM 1767 C C . ARG A 1 228 ? -0.743 -23.585 -6.151 1.00 62.53 228 ARG A C 1
ATOM 1769 O O . ARG A 1 228 ? 0.119 -24.098 -6.851 1.00 62.53 228 ARG A O 1
ATOM 1776 N N . GLY A 1 229 ? -0.907 -23.901 -4.864 1.00 58.72 229 GLY A N 1
ATOM 1777 C CA . GLY A 1 229 ? -0.041 -24.875 -4.184 1.00 58.72 229 GLY A CA 1
ATOM 1778 C C . GLY A 1 229 ? 1.441 -24.471 -4.154 1.00 58.72 229 GLY A C 1
ATOM 1779 O O . GLY A 1 229 ? 2.305 -25.337 -4.173 1.00 58.72 229 GLY A O 1
ATOM 1780 N N . GLY A 1 230 ? 1.738 -23.166 -4.161 1.00 60.25 230 GLY A N 1
ATOM 1781 C CA . GLY A 1 230 ? 3.109 -22.638 -4.177 1.00 60.25 230 GLY A CA 1
ATOM 1782 C C . GLY A 1 230 ? 3.753 -22.531 -5.564 1.00 60.25 230 GLY A C 1
ATOM 1783 O O . GLY A 1 230 ? 4.810 -21.920 -5.677 1.00 60.25 230 GLY A O 1
ATOM 1784 N N . GLN A 1 231 ? 3.118 -23.044 -6.623 1.00 62.03 231 GLN A N 1
ATOM 1785 C CA . GLN A 1 231 ? 3.617 -22.935 -7.997 1.00 62.03 231 GLN A CA 1
ATOM 1786 C C . GLN A 1 231 ? 2.955 -21.782 -8.749 1.00 62.03 231 GLN A C 1
ATOM 1788 O O . GLN A 1 231 ? 1.751 -21.562 -8.609 1.00 62.03 231 GLN A O 1
ATOM 1793 N N . TRP A 1 232 ? 3.730 -21.067 -9.565 1.00 67.81 232 TRP A N 1
ATOM 1794 C CA . TRP A 1 232 ? 3.212 -20.040 -10.468 1.00 67.81 232 TRP A CA 1
ATOM 1795 C C . TRP A 1 232 ? 2.265 -20.649 -11.503 1.00 67.81 232 TRP A C 1
ATOM 1797 O O . TRP A 1 232 ? 2.576 -21.670 -12.112 1.00 67.81 232 TRP A O 1
ATOM 1807 N N . LEU A 1 233 ? 1.134 -19.987 -11.750 1.00 66.94 233 LEU A N 1
ATOM 1808 C CA . LEU A 1 233 ? 0.306 -20.289 -12.918 1.00 66.94 233 LEU A CA 1
ATOM 1809 C C . LEU A 1 233 ? 1.110 -20.034 -14.213 1.00 66.94 233 LEU A C 1
ATOM 1811 O O . LEU A 1 233 ? 2.089 -19.290 -14.163 1.00 66.94 233 LEU A O 1
ATOM 1815 N N . PRO A 1 234 ? 0.748 -20.608 -15.370 1.00 64.44 234 PRO A N 1
ATOM 1816 C CA . PRO A 1 234 ? 1.361 -20.263 -16.660 1.00 64.44 234 PRO A CA 1
ATOM 1817 C C . PRO A 1 234 ? 1.154 -18.787 -17.063 1.00 64.44 234 PRO A C 1
ATOM 1819 O O . PRO A 1 234 ? 0.218 -18.135 -16.596 1.00 64.44 234 PRO A O 1
ATOM 1822 N N . LEU A 1 235 ? 2.029 -18.226 -17.907 1.00 55.91 235 LEU A N 1
ATOM 1823 C CA . LEU A 1 235 ? 1.932 -16.832 -18.395 1.00 55.91 235 LEU A CA 1
ATOM 1824 C C . LEU A 1 235 ? 0.716 -16.602 -19.308 1.00 55.91 235 LEU A C 1
ATOM 1826 O O . LEU A 1 235 ? 0.127 -15.530 -19.271 1.00 55.91 235 LEU A O 1
ATOM 1830 N N . ASP A 1 236 ? 0.342 -17.616 -20.083 1.00 50.66 236 ASP A N 1
ATOM 1831 C CA . ASP A 1 236 ? -0.768 -17.649 -21.044 1.00 50.66 236 ASP A CA 1
ATOM 1832 C C . ASP A 1 236 ? -2.121 -18.007 -20.409 1.00 50.66 236 ASP A C 1
ATOM 1834 O O . ASP A 1 236 ? -3.168 -17.973 -21.064 1.00 50.66 236 ASP A O 1
ATOM 1838 N N . SER A 1 237 ? -2.127 -18.343 -19.118 1.00 50.16 237 SER A N 1
ATOM 1839 C CA . SER A 1 237 ? -3.370 -18.597 -18.404 1.00 50.16 237 SER A CA 1
ATOM 1840 C C . SER A 1 237 ? -4.202 -17.313 -18.341 1.00 50.16 237 SER A C 1
ATOM 1842 O O . SER A 1 237 ? -3.707 -16.249 -17.967 1.00 50.16 237 SER A O 1
ATOM 1844 N N . ARG A 1 238 ? -5.490 -17.400 -18.717 1.00 49.19 238 ARG A N 1
ATOM 1845 C CA . ARG A 1 238 ? -6.435 -16.282 -18.543 1.00 49.19 238 ARG A CA 1
ATOM 1846 C C . ARG A 1 238 ? -6.304 -15.764 -17.106 1.00 49.19 238 ARG A C 1
ATOM 1848 O O . ARG A 1 238 ? -6.280 -16.608 -16.204 1.00 49.19 238 ARG A O 1
ATOM 1855 N N . PRO A 1 239 ? -6.261 -14.434 -16.875 1.00 46.72 239 PRO A N 1
ATOM 1856 C CA . PRO A 1 239 ? -6.149 -13.899 -15.527 1.00 46.72 239 PRO A CA 1
ATOM 1857 C C . PRO A 1 239 ? -7.248 -14.545 -14.678 1.00 46.72 239 PRO A C 1
ATOM 1859 O O . PRO A 1 239 ? -8.423 -14.518 -15.075 1.00 46.72 239 PRO A O 1
ATOM 1862 N N . PRO A 1 240 ? -6.883 -15.236 -13.585 1.00 49.66 240 PRO A N 1
ATOM 1863 C CA . PRO A 1 240 ? -7.851 -16.005 -12.828 1.00 49.66 240 PRO A CA 1
ATOM 1864 C C . PRO A 1 240 ? -8.927 -15.046 -12.320 1.00 49.66 240 PRO A C 1
ATOM 1866 O O . PRO A 1 240 ? -8.645 -13.921 -11.902 1.00 49.66 240 PRO A O 1
ATOM 1869 N N . ARG A 1 241 ? -10.188 -15.477 -12.420 1.00 47.03 241 ARG A N 1
ATOM 1870 C CA . ARG A 1 241 ? -11.313 -14.647 -11.987 1.00 47.03 241 ARG A CA 1
ATOM 1871 C C . ARG A 1 241 ? -11.163 -14.336 -10.493 1.00 47.03 241 ARG A C 1
ATOM 1873 O O . ARG A 1 241 ? -10.697 -15.208 -9.754 1.00 47.03 241 ARG A O 1
ATOM 1880 N N . PRO A 1 242 ? -11.585 -13.142 -10.045 1.00 47.53 242 PRO A N 1
ATOM 1881 C CA . PRO A 1 242 ? -11.579 -12.778 -8.635 1.00 47.53 242 PRO A CA 1
ATOM 1882 C C . PRO A 1 242 ? -12.191 -13.897 -7.801 1.00 47.53 242 PRO A C 1
ATOM 1884 O O . PRO A 1 242 ? -13.303 -14.357 -8.077 1.00 47.53 242 PRO A O 1
ATOM 1887 N N . THR A 1 243 ? -11.450 -14.382 -6.809 1.00 46.03 243 THR A N 1
ATOM 1888 C CA . THR A 1 243 ? -11.971 -15.441 -5.944 1.00 46.03 243 THR A CA 1
ATOM 1889 C C . THR A 1 243 ? -13.022 -14.818 -5.025 1.00 46.03 243 THR A C 1
ATOM 1891 O O . THR A 1 243 ? -12.713 -13.960 -4.204 1.00 46.03 243 THR A O 1
ATOM 1894 N N . GLY A 1 244 ? -14.290 -15.205 -5.183 1.00 36.53 244 GLY A N 1
ATOM 1895 C CA . GLY A 1 244 ? -15.439 -14.666 -4.439 1.00 36.53 244 GLY A CA 1
ATOM 1896 C C . GLY A 1 244 ? -15.465 -15.010 -2.943 1.00 36.53 244 GLY A C 1
ATOM 1897 O O . GLY A 1 244 ? -16.537 -15.093 -2.349 1.00 36.53 244 GLY A O 1
ATOM 1898 N N . ASN A 1 245 ? -14.311 -15.231 -2.312 1.00 36.84 245 ASN A N 1
ATOM 1899 C CA . ASN A 1 245 ? -14.211 -15.632 -0.916 1.00 36.84 245 ASN A CA 1
ATOM 1900 C C . ASN A 1 245 ? -13.783 -14.447 -0.054 1.00 36.84 245 ASN A C 1
ATOM 1902 O O . ASN A 1 245 ? -12.875 -13.685 -0.376 1.00 36.84 245 ASN A O 1
ATOM 1906 N N . ALA A 1 246 ? -14.519 -14.238 1.036 1.00 43.56 246 ALA A N 1
ATOM 1907 C CA . ALA A 1 246 ? -14.197 -13.224 2.023 1.00 43.56 246 ALA A CA 1
ATOM 1908 C C . ALA A 1 246 ? -12.797 -13.507 2.583 1.00 43.56 246 ALA A C 1
ATOM 1910 O O . ALA A 1 246 ? -12.463 -14.669 2.815 1.00 43.56 246 ALA A O 1
ATOM 1911 N N . TRP A 1 247 ? -12.018 -12.451 2.841 1.00 41.66 247 TRP A N 1
ATOM 1912 C CA . TRP A 1 247 ? -10.847 -12.537 3.718 1.00 41.66 247 TRP A CA 1
ATOM 1913 C C . TRP A 1 247 ? -11.210 -13.400 4.933 1.00 41.66 247 TRP A C 1
ATOM 1915 O O . TRP A 1 247 ? -12.279 -13.150 5.512 1.00 41.66 247 TRP A O 1
ATOM 1925 N N . PRO A 1 248 ? -10.406 -14.418 5.294 1.00 37.78 248 PRO A N 1
ATOM 1926 C CA . PRO A 1 248 ? -10.767 -15.344 6.354 1.00 37.78 248 PRO A CA 1
ATOM 1927 C C . PRO A 1 248 ? -11.015 -14.557 7.640 1.00 37.78 248 PRO A C 1
ATOM 1929 O O . PRO A 1 248 ? -10.109 -14.020 8.274 1.00 37.78 248 PRO A O 1
ATOM 1932 N N . ARG A 1 249 ? -12.293 -14.439 8.010 1.00 33.72 249 ARG A N 1
ATOM 1933 C CA . ARG A 1 249 ? -12.677 -13.949 9.327 1.00 33.72 249 ARG A CA 1
ATOM 1934 C C . ARG A 1 249 ? -12.323 -15.059 10.300 1.00 33.72 249 ARG A C 1
ATOM 1936 O O . ARG A 1 249 ? -12.777 -16.177 10.111 1.00 33.72 249 ARG A O 1
ATOM 1943 N N . SER A 1 250 ? -11.581 -14.692 11.337 1.00 31.53 250 SER A N 1
ATOM 1944 C CA . SER A 1 250 ? -11.078 -15.521 12.435 1.00 31.53 250 SER A CA 1
ATOM 1945 C C . SER A 1 250 ? -9.717 -16.173 12.196 1.00 31.53 250 SER A C 1
ATOM 1947 O O . SER A 1 250 ? -9.568 -17.143 11.459 1.00 31.53 250 SER A O 1
ATOM 1949 N N . ALA A 1 251 ? -8.742 -15.640 12.933 1.00 34.94 251 ALA A N 1
ATOM 1950 C CA . ALA A 1 251 ? -7.587 -16.361 13.423 1.00 34.94 251 ALA A CA 1
ATOM 1951 C C . ALA A 1 251 ? -8.050 -17.615 14.181 1.00 34.94 251 ALA A C 1
ATOM 1953 O O . ALA A 1 251 ? -8.493 -17.540 15.322 1.00 34.94 251 ALA A O 1
ATOM 1954 N N . SER A 1 252 ? -7.979 -18.761 13.525 1.00 28.94 252 SER A N 1
ATOM 1955 C CA . SER A 1 252 ? -7.836 -20.072 14.148 1.00 28.94 252 SER A CA 1
ATOM 1956 C C . SER A 1 252 ? -7.518 -21.025 13.012 1.00 28.94 252 SER A C 1
ATOM 1958 O O . SER A 1 252 ? -8.411 -21.335 12.234 1.00 28.94 252 SER A O 1
ATOM 1960 N N . LEU A 1 253 ? -6.235 -21.358 12.849 1.00 27.38 253 LEU A N 1
ATOM 1961 C CA . LEU A 1 253 ? -5.688 -22.585 12.246 1.00 27.38 253 LEU A CA 1
ATOM 1962 C C . LEU A 1 253 ? -4.214 -22.352 11.877 1.00 27.38 253 LEU A C 1
ATOM 1964 O O . LEU A 1 253 ? -3.825 -22.340 10.718 1.00 27.38 253 LEU A O 1
ATOM 1968 N N . TYR A 1 254 ? -3.379 -22.218 12.904 1.00 25.30 254 TYR A N 1
ATOM 1969 C CA . TYR A 1 254 ? -2.044 -22.805 12.877 1.00 25.30 254 TYR A CA 1
ATOM 1970 C C . TYR A 1 254 ? -1.864 -23.529 14.210 1.00 25.30 254 TYR A C 1
ATOM 1972 O O . TYR A 1 254 ? -1.532 -22.927 15.228 1.00 25.30 254 TYR A O 1
ATOM 1980 N N . ARG A 1 255 ? -2.118 -24.845 14.213 1.00 22.98 255 ARG A N 1
ATOM 1981 C CA . ARG A 1 255 ? -1.404 -25.728 15.139 1.00 22.98 255 ARG A CA 1
ATOM 1982 C C . ARG A 1 255 ? 0.072 -25.566 14.790 1.00 22.98 255 ARG A C 1
ATOM 1984 O O . ARG A 1 255 ? 0.437 -25.749 13.630 1.00 22.98 255 ARG A O 1
ATOM 1991 N N . CYS A 1 256 ? 0.892 -25.218 15.779 1.00 22.39 256 CYS A N 1
ATOM 1992 C CA . CYS A 1 256 ? 2.333 -25.410 15.704 1.00 22.39 256 CYS A CA 1
ATOM 1993 C C . CYS A 1 256 ? 2.607 -26.809 15.148 1.00 22.39 256 CYS A C 1
ATOM 1995 O O . CYS A 1 256 ? 2.234 -27.804 15.769 1.00 22.39 256 CYS A O 1
ATOM 1997 N N . VAL A 1 257 ? 3.262 -26.883 13.994 1.00 25.23 257 VAL A N 1
ATOM 1998 C CA . VAL A 1 257 ? 4.015 -28.080 13.630 1.00 25.23 257 VAL A CA 1
ATOM 1999 C C . VAL A 1 257 ? 5.188 -28.129 14.617 1.00 25.23 257 VAL A C 1
ATOM 2001 O O . VAL A 1 257 ? 5.946 -27.156 14.673 1.00 25.23 257 VAL A O 1
ATOM 2004 N N . PRO A 1 258 ? 5.336 -29.174 15.451 1.00 26.48 258 PRO A N 1
ATOM 2005 C CA . PRO A 1 258 ? 6.480 -29.272 16.344 1.00 26.48 258 PRO A CA 1
ATOM 2006 C C . PRO A 1 258 ? 7.758 -29.326 15.510 1.00 26.48 258 PRO A C 1
ATOM 2008 O O . PRO A 1 258 ? 7.847 -30.090 14.546 1.00 26.48 258 PRO A O 1
ATOM 2011 N N . ARG A 1 259 ? 8.746 -28.509 15.888 1.00 32.59 259 ARG A N 1
ATOM 2012 C CA . ARG A 1 259 ? 10.124 -28.640 15.408 1.00 32.59 259 ARG A CA 1
ATOM 2013 C C . ARG A 1 259 ? 10.553 -30.097 15.595 1.00 32.59 259 ARG A C 1
ATOM 2015 O O . ARG A 1 259 ? 10.482 -30.607 16.711 1.00 32.59 259 ARG A O 1
ATOM 2022 N N . ARG A 1 260 ? 11.004 -30.761 14.528 1.00 27.84 260 ARG A N 1
ATOM 2023 C CA . ARG A 1 260 ? 11.799 -31.983 14.692 1.00 27.84 260 ARG A CA 1
ATOM 2024 C C . ARG A 1 260 ? 13.136 -31.583 15.332 1.00 27.84 260 ARG A C 1
ATOM 2026 O O . ARG A 1 260 ? 13.719 -30.594 14.883 1.00 27.84 260 ARG A O 1
ATOM 2033 N N . PRO A 1 261 ? 13.599 -32.283 16.377 1.00 31.98 261 PRO A N 1
ATOM 2034 C CA . PRO A 1 261 ? 14.905 -32.020 16.956 1.00 31.98 261 PRO A CA 1
ATOM 2035 C C . PRO A 1 261 ? 16.005 -32.502 16.003 1.00 31.98 261 PRO A C 1
ATOM 2037 O O . PRO A 1 261 ? 15.848 -33.513 15.318 1.00 31.98 261 PRO A O 1
ATOM 2040 N N . MET A 1 262 ? 17.107 -31.753 15.969 1.00 32.66 262 MET A N 1
ATOM 2041 C CA . MET A 1 262 ? 18.402 -32.244 15.500 1.00 32.66 262 MET A CA 1
ATOM 2042 C C . MET A 1 262 ? 18.769 -33.513 16.274 1.00 32.66 262 MET A C 1
ATOM 2044 O O . MET A 1 262 ? 18.685 -33.512 17.502 1.00 32.66 262 MET A O 1
ATOM 2048 N N . CYS A 1 263 ? 19.234 -34.542 15.569 1.00 26.69 263 CYS A N 1
ATOM 2049 C CA . CYS A 1 263 ? 20.054 -35.604 16.139 1.00 26.69 263 CYS A CA 1
ATOM 2050 C C . CYS A 1 263 ? 21.186 -35.946 15.162 1.00 26.69 263 CYS A C 1
ATOM 2052 O O . CYS A 1 263 ? 20.901 -36.278 14.013 1.00 26.69 263 CYS A O 1
ATOM 2054 N N . THR A 1 264 ? 22.402 -35.830 15.716 1.00 39.28 264 THR A N 1
ATOM 2055 C CA . THR A 1 264 ? 23.728 -36.377 15.351 1.00 39.28 264 THR A CA 1
ATOM 2056 C C . THR A 1 264 ? 24.231 -36.186 13.932 1.00 39.28 264 THR A C 1
ATOM 2058 O O . THR A 1 264 ? 23.759 -36.916 13.036 1.00 39.28 264 THR A O 1
#

Radius of gyration: 21.36 Å; chains: 1; bounding box: 71×50×42 Å

pLDDT: mean 80.36, std 21.49, range [22.39, 98.69]

Sequence (264 aa):
MRLLLVHHTASSNRYAREDVPGLIRGSYATHIGPDRSWPDVAYNFFVDRYGVVWEGRSGSLAGPVKPDATGGSQGFAQLCGFIGDHQTEAPSDAARLSMITLLTAIADTYGIDTTPGATTTFVSRGSNRWPLDSSVTATTIAGHRDMSQSICPGDAAYELVLYVFPAEVSAIRASRTVRRLLVRSRRARLRRDLQRRVPHRRGINAQLAAEYGTNFFHVQAYLVNLRRGGQWLPLDSRPPRPTGNAWPRSASLYRCVPRRPMCT

Foldseek 3Di:
DAAEAEWAPQDALPDDPLCVLVLLVVQFCVCCDPVNVDPFRQAQWEAELQQFIEGGPPCSLVDQDFGDDQQFCTPVYHYYYYYHQQQPPARHPSSLVSVLLVRLQVCVQPVHQLAQPAKDWDQTNDEQVDHHRDIDIDHRQAYSVSRYVDCTPHPNHRCCSRPPNSVSSVVVNVVVVVVVVVLVVVLVVQLVVVVVVDVDDPPSVVVSCVVSPDPDPDPQFRYFYQDDPNDGDDSPPDGDGRDNDRRDRDDDDDDDPDDDDDDD

Secondary structure (DSSP, 8-state):
--EEEEEE----S---GGGHHHHHHHHHHHHHSTTT--SS-S-SEEE-TTS-EEE-STTTTTS-PPP-SSSSSBTTEEEEEESS--SSSPPPHHHHHHHHHHHHHHHHHHT---STT-EEEEEEE--SSS-EEEEEEEESEEEGGGTSSS-TT-HHHHHHHHHTHHHHHHHHHHHHHHHHHHHHHHHHHHHHHHHHH-S-TTSHHHHHHHHT------STTSEE--EETTEEPPTTSPPPPP-------S------PPPPPP--